Protein AF-0000000076746192 (afdb_homodimer)

Sequence (202 aa):
MSAYYSVLEVTPTVQDWIPDYIGPANKLVAQYGGKYLARTDSHERLEGDATDPALRIIIQWPSRQAALDFMNDPEYVPHLEARKAGSVSHHALIEAKDDLAMSAYYSVLEVTPTVQDWIPDYIGPANKLVAQYGGKYLARTDSHERLEGDATDPALRIIIQWPSRQAALDFMNDPEYVPHLEARKAGSVSHHALIEAKDDLA

Secondary structure (DSSP, 8-state):
---EEEEEEEEES-STTHHHHHHHHHHHHHHTT-EEEEEES-EEEEE--SPPPSEEEEEEES-HHHHHHHHH-TTTHHHHHHHHHTEEEEEEEEES-BTT-/---EEEEEEEEES-STTHHHHHHHHHHHHHHTT-EEEEEES-EEEEE--SPPPSEEEEEEES-HHHHHHHHH-TTTHHHHHHHHHTEEEEEEEEES-BTT-

Foldseek 3Di:
DFKKKKKKFKAFQDCVLPVVQPVLLVVLCVVLPKDKPAWDQPDDDDDDDDDHGSIITMIMGPDPVSVVCSCPPPSNVVSVVVRVVGIDMDMDMGTPDDPPD/DFKKKKKKFKAFQDCVLPVVQPVLLVVLCVVLPKDKPAWDQPDDDDDDDDDHGSIITMIMGPDPVSVVCSCPPPSNVVSVVVRVVGIDMDMDMGTPDDPPD

Organism: NCBI:txid190893

Solvent-accessible surface area (backbone atoms only — not comparable to full-atom values): 10565 Å² total; per-residue (Å²): 124,60,38,20,32,41,44,35,34,38,28,72,75,53,66,84,54,50,78,75,29,54,59,58,51,54,53,44,38,47,74,44,52,36,41,79,56,18,36,31,65,59,57,46,78,79,37,65,84,71,82,80,57,56,29,42,34,31,33,40,23,61,25,64,64,35,51,52,48,43,64,62,28,80,86,41,39,66,43,51,52,42,50,56,73,30,27,56,52,36,30,35,44,33,46,49,37,60,78,79,115,125,59,38,22,31,40,44,36,34,37,28,72,74,54,67,83,54,51,78,75,28,54,59,59,50,54,53,44,38,48,73,45,53,37,40,78,54,18,34,32,66,59,59,46,78,78,40,68,85,72,83,80,58,57,29,42,35,32,32,39,22,60,24,64,64,35,50,51,49,45,65,61,28,78,86,40,39,65,46,50,51,42,49,56,73,32,28,55,51,35,28,33,43,34,45,49,35,59,77,79,112

Nearest PDB structures (foldseek):
  2fiu-assembly1_B  TM=9.153E-01  e=1.367E-09  Agrobacterium fabrum str. C58
  3lo3-assembly2_C  TM=8.857E-01  e=1.368E-08  Colwellia psychrerythraea 34H
  3kng-assembly1_B  TM=6.706E-01  e=4.784E-06  Streptomyces nogalater
  2fb0-assembly1_A-2  TM=6.212E-01  e=2.324E-04  Bacteroides thetaiotaomicron VPI-5482
  3bde-assembly1_A  TM=5.904E-01  e=3.452E-03  Mesorhizobium japonicum MAFF 303099

pLDDT: mean 97.17, std 3.74, range [68.06, 98.94]

Radius of gyration: 17.1 Å; Cα contacts (8 Å, |Δi|>4): 417; chains: 2; bounding box: 31×48×37 Å

InterPro domains:
  IPR010753 Domain of unknown function DUF1330 [PF07045] (5-95)
  IPR011008 Dimeric alpha-beta barrel [SSF54909] (1-95)

Structure (mmCIF, N/CA/C/O backbone):
data_AF-0000000076746192-model_v1
#
loop_
_entity.id
_entity.type
_entity.pdbx_description
1 polymer 'DUF1330 domain-containing protein'
#
loop_
_atom_site.group_PDB
_atom_site.id
_atom_site.type_symbol
_atom_site.label_atom_id
_atom_site.label_alt_id
_atom_site.label_comp_id
_atom_site.label_asym_id
_atom_site.label_entity_id
_atom_site.label_seq_id
_atom_site.pdbx_PDB_ins_code
_atom_site.Cartn_x
_atom_site.Cartn_y
_atom_site.Cartn_z
_atom_site.occupancy
_atom_site.B_iso_or_equiv
_atom_site.auth_seq_id
_atom_site.auth_comp_id
_atom_site.auth_asym_id
_atom_site.auth_atom_id
_atom_site.pdbx_PDB_model_num
ATOM 1 N N . MET A 1 1 ? -16.719 0.061 -13.453 1 69.06 1 MET A N 1
ATOM 2 C CA . MET A 1 1 ? -16.359 -0.608 -12.203 1 69.06 1 MET A CA 1
ATOM 3 C C . MET A 1 1 ? -15.086 -0.023 -11.609 1 69.06 1 MET A C 1
ATOM 5 O O . MET A 1 1 ? -14.227 0.473 -12.336 1 69.06 1 MET A O 1
ATOM 9 N N . SER A 1 2 ? -14.977 0.144 -10.203 1 88.62 2 SER A N 1
ATOM 10 C CA . SER A 1 2 ? -13.852 0.843 -9.594 1 88.62 2 SER A CA 1
ATOM 11 C C . SER A 1 2 ? -12.586 -0.007 -9.633 1 88.62 2 SER A C 1
ATOM 13 O O . SER A 1 2 ? -12.656 -1.238 -9.617 1 88.62 2 SER A O 1
ATOM 15 N N . ALA A 1 3 ? -11.5 0.532 -9.836 1 97.62 3 ALA A N 1
ATOM 16 C CA . ALA A 1 3 ? -10.203 -0.122 -9.742 1 97.62 3 ALA A CA 1
ATOM 17 C C . ALA A 1 3 ? -9.906 -0.556 -8.305 1 97.62 3 ALA A C 1
ATOM 19 O O . ALA A 1 3 ? -10.578 -0.115 -7.371 1 97.62 3 ALA A O 1
ATOM 20 N N . TYR A 1 4 ? -9.023 -1.516 -8.195 1 98.88 4 TYR A N 1
ATOM 21 C CA . TYR A 1 4 ? -8.562 -1.996 -6.898 1 98.88 4 TYR A CA 1
ATOM 22 C C . TYR A 1 4 ? -7.043 -2.074 -6.855 1 98.88 4 TYR A C 1
ATOM 24 O O . TYR A 1 4 ? -6.387 -2.148 -7.898 1 98.88 4 TYR A O 1
ATOM 32 N N . TYR A 1 5 ? -6.52 -2.029 -5.672 1 98.94 5 TYR A N 1
ATOM 33 C CA . TYR A 1 5 ? -5.086 -2.174 -5.469 1 98.94 5 TYR A CA 1
ATOM 34 C C . TYR A 1 5 ? -4.781 -3.34 -4.535 1 98.94 5 TYR A C 1
ATOM 36 O O . TYR A 1 5 ? -5.395 -3.473 -3.477 1 98.94 5 TYR A O 1
ATOM 44 N N . SER A 1 6 ? -3.859 -4.16 -4.938 1 98.88 6 SER A N 1
ATOM 45 C CA . SER A 1 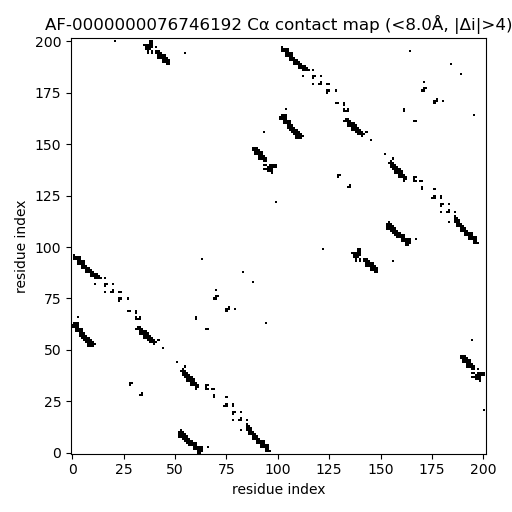6 ? -3.143 -5.016 -3.994 1 98.88 6 SER A CA 1
ATOM 46 C C . SER A 1 6 ? -1.924 -4.301 -3.418 1 98.88 6 SER A C 1
ATOM 48 O O . SER A 1 6 ? -1.129 -3.721 -4.16 1 98.88 6 SER A O 1
ATOM 50 N N . VAL A 1 7 ? -1.818 -4.332 -2.145 1 98.88 7 VAL A N 1
ATOM 51 C CA . VAL A 1 7 ? -0.607 -3.91 -1.449 1 98.88 7 VAL A CA 1
ATOM 52 C C . VAL A 1 7 ? -0.024 -5.086 -0.669 1 98.88 7 VAL A C 1
ATOM 54 O O . VAL A 1 7 ? -0.689 -5.652 0.202 1 98.88 7 VAL A O 1
ATOM 57 N N . LEU A 1 8 ? 1.245 -5.453 -1.034 1 98.62 8 LEU A N 1
ATOM 58 C CA . LEU A 1 8 ? 1.89 -6.617 -0.434 1 98.62 8 LEU A CA 1
ATOM 59 C C . LEU A 1 8 ? 3.211 -6.227 0.223 1 98.62 8 LEU A C 1
ATOM 61 O O . LEU A 1 8 ? 3.914 -5.34 -0.266 1 98.62 8 LEU A O 1
ATOM 65 N N . GLU A 1 9 ? 3.506 -6.805 1.281 1 98.44 9 GLU A N 1
ATOM 66 C CA . GLU A 1 9 ? 4.82 -6.918 1.909 1 98.44 9 GLU A CA 1
ATOM 67 C C . GLU A 1 9 ? 5.293 -8.367 1.938 1 98.44 9 GLU A C 1
ATOM 69 O O . GLU A 1 9 ? 4.602 -9.242 2.469 1 98.44 9 GLU A O 1
ATOM 74 N N . VAL A 1 10 ? 6.438 -8.664 1.359 1 98.44 10 VAL A N 1
ATOM 75 C CA . VAL A 1 10 ? 6.883 -10.047 1.23 1 98.44 10 VAL A CA 1
ATOM 76 C C . VAL A 1 10 ? 8.336 -10.164 1.679 1 98.44 10 VAL A C 1
ATOM 78 O O . VAL A 1 10 ? 9.195 -9.383 1.25 1 98.44 10 VAL A O 1
ATOM 81 N N . THR A 1 11 ? 8.617 -11.094 2.518 1 98.56 11 THR A N 1
ATOM 82 C CA . THR A 1 11 ? 9.969 -11.492 2.895 1 98.56 11 THR A CA 1
ATOM 83 C C . THR A 1 11 ? 10.172 -12.992 2.689 1 98.56 11 THR A C 1
ATOM 85 O O . THR A 1 11 ? 9.695 -13.797 3.486 1 98.56 11 THR A O 1
ATOM 88 N N . PRO A 1 12 ? 10.859 -13.328 1.636 1 98.38 12 PRO A N 1
ATOM 89 C CA . PRO A 1 12 ? 11.172 -14.75 1.453 1 98.38 12 PRO A CA 1
ATOM 90 C C . PRO A 1 12 ? 11.984 -15.328 2.607 1 98.38 12 PRO A C 1
ATOM 92 O O . PRO A 1 12 ? 12.922 -14.695 3.086 1 98.38 12 PRO A O 1
ATOM 95 N N . THR A 1 13 ? 11.578 -16.5 3.029 1 98.38 13 THR A N 1
ATOM 96 C CA . THR A 1 13 ? 12.32 -17.188 4.074 1 98.38 13 THR A CA 1
ATOM 97 C C . THR A 1 13 ? 13.164 -18.312 3.479 1 98.38 13 THR A C 1
ATOM 99 O O . THR A 1 13 ? 14.102 -18.797 4.121 1 98.38 13 THR A O 1
ATOM 102 N N . VAL A 1 14 ? 12.805 -18.812 2.379 1 98.12 14 VAL A N 1
ATOM 103 C CA . VAL A 1 14 ? 13.578 -19.719 1.528 1 98.12 14 VAL A CA 1
ATOM 104 C C . VAL A 1 14 ? 13.492 -19.25 0.075 1 98.12 14 VAL A C 1
ATOM 106 O O . VAL A 1 14 ? 12.648 -18.422 -0.27 1 98.12 14 VAL A O 1
ATOM 109 N N . GLN A 1 15 ? 14.32 -19.859 -0.773 1 97.31 15 GLN A N 1
ATOM 110 C CA . GLN A 1 15 ? 14.414 -19.266 -2.107 1 97.31 15 GLN A CA 1
ATOM 111 C C . GLN A 1 15 ? 13.984 -20.266 -3.176 1 97.31 15 GLN A C 1
ATOM 113 O O . GLN A 1 15 ? 13.82 -19.906 -4.344 1 97.31 15 GLN A O 1
ATOM 118 N N . ASP A 1 16 ? 13.688 -21.453 -2.873 1 97.06 16 ASP A N 1
ATOM 119 C CA . ASP A 1 16 ? 13.547 -22.531 -3.842 1 97.06 16 ASP A CA 1
ATOM 120 C C . ASP A 1 16 ? 12.305 -22.344 -4.711 1 97.06 16 ASP A C 1
ATOM 122 O O . ASP A 1 16 ? 12.266 -22.797 -5.859 1 97.06 16 ASP A O 1
ATOM 126 N N . TRP A 1 17 ? 11.352 -21.688 -4.078 1 97.25 17 TRP A N 1
ATOM 127 C CA . TRP A 1 17 ? 10.078 -21.547 -4.773 1 97.25 17 TRP A CA 1
ATOM 128 C C . TRP A 1 17 ? 10.141 -20.406 -5.789 1 97.25 17 TRP A C 1
ATOM 130 O O . TRP A 1 17 ? 9.32 -20.344 -6.711 1 97.25 17 TRP A O 1
ATOM 140 N N . ILE A 1 18 ? 11.031 -19.484 -5.828 1 97.44 18 ILE A N 1
ATOM 141 C CA . ILE A 1 18 ? 11.016 -18.188 -6.477 1 97.44 18 ILE A CA 1
ATOM 142 C C . ILE A 1 18 ? 11.141 -18.359 -7.988 1 97.44 18 ILE A C 1
ATOM 144 O O . ILE A 1 18 ? 10.367 -17.766 -8.75 1 97.44 18 ILE A O 1
ATOM 148 N N . PRO A 1 19 ? 12.07 -19.234 -8.477 1 96.5 19 PRO A N 1
ATOM 149 C CA . PRO A 1 19 ? 12.211 -19.344 -9.938 1 96.5 19 PRO A CA 1
ATOM 150 C C . PRO A 1 19 ? 10.93 -19.844 -10.609 1 96.5 19 PRO A C 1
ATOM 152 O O . PRO A 1 19 ? 10.609 -19.406 -11.719 1 96.5 19 PRO A O 1
ATOM 155 N N . ASP A 1 20 ? 10.234 -20.703 -9.984 1 96.5 20 ASP A N 1
ATOM 156 C CA . ASP A 1 20 ? 9.039 -21.297 -10.57 1 96.5 20 ASP A CA 1
ATOM 157 C C . ASP A 1 20 ? 7.832 -20.375 -10.391 1 96.5 20 ASP A C 1
ATOM 159 O O . ASP A 1 20 ? 6.785 -20.578 -11.008 1 96.5 20 ASP A O 1
ATOM 163 N N . TYR A 1 21 ? 7.969 -19.375 -9.57 1 98.06 21 TYR A N 1
ATOM 164 C CA . TYR A 1 21 ? 6.863 -18.516 -9.172 1 98.06 21 TYR A CA 1
ATOM 165 C C . TYR A 1 21 ? 6.77 -17.297 -10.078 1 98.06 21 TYR A C 1
ATOM 167 O O . TYR A 1 21 ? 5.68 -16.906 -10.5 1 98.06 21 TYR A O 1
ATOM 175 N N . ILE A 1 22 ? 7.863 -16.656 -10.43 1 97.06 22 ILE A N 1
ATOM 176 C CA . ILE A 1 22 ? 7.914 -15.336 -11.047 1 97.06 22 ILE A CA 1
ATOM 177 C C . ILE A 1 22 ? 7.219 -15.375 -12.406 1 97.06 22 ILE A C 1
ATOM 179 O O . ILE A 1 22 ? 6.344 -14.555 -12.688 1 97.06 22 ILE A O 1
ATOM 183 N N . GLY A 1 23 ? 7.566 -16.328 -13.234 1 96.56 23 GLY A N 1
ATOM 184 C CA . GLY A 1 23 ? 6.996 -16.453 -14.562 1 96.56 23 GLY A CA 1
ATOM 185 C C . GLY A 1 23 ? 5.484 -16.547 -14.555 1 96.56 23 GLY A C 1
ATOM 186 O O . GLY A 1 23 ? 4.793 -15.688 -15.109 1 96.56 23 GLY A O 1
ATOM 187 N N . PRO A 1 24 ? 4.945 -17.578 -13.938 1 96.81 24 PRO A N 1
ATOM 188 C CA . PRO A 1 24 ? 3.492 -17.75 -13.875 1 96.81 24 PRO A CA 1
ATOM 189 C C . PRO A 1 24 ? 2.789 -16.547 -13.234 1 96.81 24 PRO A C 1
ATOM 191 O O . PRO A 1 24 ? 1.735 -16.125 -13.711 1 96.81 24 PRO A O 1
ATOM 194 N N . ALA A 1 25 ? 3.324 -15.977 -12.141 1 97.44 25 ALA A N 1
ATOM 195 C CA . ALA A 1 25 ? 2.732 -14.805 -11.492 1 97.44 25 ALA A CA 1
ATOM 196 C C . ALA A 1 25 ? 2.617 -13.641 -12.461 1 97.44 25 ALA A C 1
ATOM 198 O O . ALA A 1 25 ? 1.547 -13.039 -12.602 1 97.44 25 ALA A O 1
ATOM 199 N N . ASN A 1 26 ? 3.705 -13.32 -13.188 1 97.81 26 ASN A N 1
ATOM 200 C CA . ASN A 1 26 ? 3.705 -12.219 -14.141 1 97.81 26 ASN A CA 1
ATOM 201 C C . ASN A 1 26 ? 2.672 -12.438 -15.242 1 97.81 26 ASN A C 1
ATOM 203 O O . ASN A 1 26 ? 1.917 -11.523 -15.578 1 97.81 26 ASN A O 1
ATOM 207 N N . LYS A 1 27 ? 2.699 -13.625 -15.758 1 98.06 27 LYS A N 1
ATOM 208 C CA . LYS A 1 27 ? 1.786 -13.969 -16.844 1 98.06 27 LYS A CA 1
ATOM 209 C C . LYS A 1 27 ? 0.332 -13.805 -16.406 1 98.06 27 LYS A C 1
ATOM 211 O O . LYS A 1 27 ? -0.464 -13.18 -17.109 1 98.06 27 LYS A O 1
ATOM 216 N N . LEU A 1 28 ? -0.015 -14.312 -15.297 1 98.56 28 LEU A N 1
ATOM 217 C CA . LEU A 1 28 ? -1.409 -14.344 -14.867 1 98.56 28 LEU A CA 1
ATOM 218 C C . LEU A 1 28 ? -1.855 -12.977 -14.375 1 98.56 28 LEU A C 1
ATOM 220 O O . LEU A 1 28 ? -3.018 -12.594 -14.539 1 98.56 28 LEU A O 1
ATOM 224 N N . VAL A 1 29 ? -0.939 -12.203 -13.688 1 98.69 29 VAL A N 1
ATOM 225 C CA . VAL A 1 29 ? -1.271 -10.828 -13.336 1 98.69 29 VAL A CA 1
ATOM 226 C C . VAL A 1 29 ? -1.688 -10.062 -14.586 1 98.69 29 VAL A C 1
ATOM 228 O O . VAL A 1 29 ? -2.746 -9.422 -14.609 1 98.69 29 VAL A O 1
ATOM 231 N N . ALA A 1 30 ? -0.922 -10.195 -15.625 1 98.44 30 ALA A N 1
ATOM 232 C CA . ALA A 1 30 ? -1.218 -9.5 -16.875 1 98.44 30 ALA A CA 1
ATOM 233 C C . ALA A 1 30 ? -2.51 -10.016 -17.5 1 98.44 30 ALA A C 1
ATOM 235 O O . ALA A 1 30 ? -3.32 -9.242 -18 1 98.44 30 ALA A O 1
ATOM 236 N N . GLN A 1 31 ? -2.703 -11.289 -17.469 1 98.5 31 GLN A N 1
ATOM 237 C CA . GLN A 1 31 ? -3.869 -11.93 -18.062 1 98.5 31 GLN A CA 1
ATOM 238 C C . GLN A 1 31 ? -5.164 -11.391 -17.469 1 98.5 31 GLN A C 1
ATOM 240 O O . GLN A 1 31 ? -6.168 -11.25 -18.172 1 98.5 31 GLN A O 1
ATOM 245 N N . TYR A 1 32 ? -5.117 -11.078 -16.219 1 98.62 32 TYR A N 1
ATOM 246 C CA . TYR A 1 32 ? -6.324 -10.617 -15.547 1 98.62 32 TYR A CA 1
ATOM 247 C C . TYR A 1 32 ? -6.355 -9.094 -15.469 1 98.62 32 TYR A C 1
ATOM 249 O O . TYR A 1 32 ? -7.16 -8.516 -14.734 1 98.62 32 TYR A O 1
ATOM 257 N N . GLY A 1 33 ? -5.426 -8.5 -16.156 1 98.62 33 GLY A N 1
ATOM 258 C CA . GLY A 1 33 ? -5.453 -7.047 -16.281 1 98.62 33 GLY A CA 1
ATOM 259 C C . GLY A 1 33 ? -4.703 -6.332 -15.172 1 98.62 33 GLY A C 1
ATOM 260 O O . GLY A 1 33 ? -4.824 -5.113 -15.023 1 98.62 33 GLY A O 1
ATOM 261 N N . GLY A 1 34 ? -3.93 -7.051 -14.398 1 98.69 34 GLY A N 1
ATOM 262 C CA . GLY A 1 34 ? -3.129 -6.43 -13.352 1 98.69 34 GLY A CA 1
ATOM 263 C C . GLY A 1 34 ? -1.934 -5.668 -13.891 1 98.69 34 GLY A C 1
ATOM 264 O O . GLY A 1 34 ? -1.376 -6.031 -14.93 1 98.69 34 GLY A O 1
ATOM 265 N N . LYS A 1 35 ? -1.633 -4.602 -13.172 1 98.44 35 LYS A N 1
ATOM 266 C CA . LYS A 1 35 ? -0.456 -3.793 -13.477 1 98.44 35 LYS A CA 1
ATOM 267 C C . LYS A 1 35 ? 0.385 -3.553 -12.227 1 98.44 35 LYS A C 1
ATOM 269 O O . LYS A 1 35 ? -0.115 -3.031 -11.227 1 98.44 35 LYS A O 1
ATOM 274 N N . TYR A 1 36 ? 1.625 -3.92 -12.32 1 98.69 36 TYR A N 1
ATOM 275 C CA . TYR A 1 36 ? 2.535 -3.586 -11.234 1 98.69 36 TYR A CA 1
ATOM 276 C C . TYR A 1 36 ? 2.857 -2.098 -11.227 1 98.69 36 TYR A C 1
ATOM 278 O O . TYR A 1 36 ? 3.477 -1.587 -12.164 1 98.69 36 TYR A O 1
ATOM 286 N N . LEU A 1 37 ? 2.504 -1.489 -10.18 1 98.62 37 LEU A N 1
ATOM 287 C CA . LEU A 1 37 ? 2.893 -0.096 -9.992 1 98.62 37 LEU A CA 1
ATOM 288 C C . LEU A 1 37 ? 4.238 0.003 -9.281 1 98.62 37 LEU A C 1
ATOM 290 O O . LEU A 1 37 ? 5.027 0.91 -9.555 1 98.62 37 LEU A O 1
ATOM 294 N N . ALA A 1 38 ? 4.445 -0.922 -8.391 1 98.81 38 ALA A N 1
ATOM 295 C CA . ALA A 1 38 ? 5.703 -1.076 -7.664 1 98.81 38 ALA A CA 1
ATOM 296 C C . ALA A 1 38 ? 5.938 -2.533 -7.273 1 98.81 38 ALA A C 1
ATOM 298 O O . ALA A 1 38 ? 5.008 -3.227 -6.859 1 98.81 38 ALA A O 1
ATOM 299 N N . ARG A 1 39 ? 7.098 -3.033 -7.375 1 98.81 39 ARG A N 1
ATOM 300 C CA . ARG A 1 39 ? 7.633 -4.324 -6.961 1 98.81 39 ARG A CA 1
ATOM 301 C C . ARG A 1 39 ? 9.141 -4.246 -6.727 1 98.81 39 ARG A C 1
ATOM 303 O O . ARG A 1 39 ? 9.93 -4.43 -7.656 1 98.81 39 ARG A O 1
ATOM 310 N N . THR A 1 40 ? 9.453 -3.898 -5.391 1 98.62 40 THR A N 1
ATOM 311 C CA . THR A 1 40 ? 10.812 -3.393 -5.227 1 98.62 40 THR A CA 1
ATOM 312 C C . THR A 1 40 ? 11.258 -3.5 -3.773 1 98.62 40 THR A C 1
ATOM 314 O O . THR A 1 40 ? 10.422 -3.539 -2.863 1 98.62 40 THR A O 1
ATOM 317 N N . ASP A 1 41 ? 12.547 -3.557 -3.66 1 98.31 41 ASP A N 1
ATOM 318 C CA . ASP A 1 41 ? 13.133 -3.412 -2.334 1 98.31 41 ASP A CA 1
ATOM 319 C C . ASP A 1 41 ? 13.508 -1.959 -2.053 1 98.31 41 ASP A C 1
ATOM 321 O O . ASP A 1 41 ? 14.016 -1.639 -0.977 1 98.31 41 ASP A O 1
ATOM 325 N N . SER A 1 42 ? 13.289 -1.045 -2.959 1 98.19 42 SER A N 1
ATOM 326 C CA . SER A 1 42 ? 13.523 0.385 -2.775 1 98.19 42 SER A CA 1
ATOM 327 C C . SER A 1 42 ? 12.352 1.046 -2.053 1 98.19 42 SER A C 1
ATOM 329 O O . SER A 1 42 ? 11.469 1.615 -2.688 1 98.19 42 SER A O 1
ATOM 331 N N . HIS A 1 43 ? 12.375 0.954 -0.775 1 98.25 43 HIS A N 1
ATOM 332 C CA . HIS A 1 43 ? 11.328 1.516 0.07 1 98.25 43 HIS A CA 1
ATOM 333 C C . HIS A 1 43 ? 11.875 1.916 1.436 1 98.25 43 HIS A C 1
ATOM 335 O O . HIS A 1 43 ? 12.977 1.512 1.808 1 98.25 43 HIS A O 1
ATOM 341 N N . GLU A 1 44 ? 11.148 2.736 2.084 1 97.31 44 GLU A N 1
ATOM 342 C CA . GLU A 1 44 ? 11.508 3.133 3.443 1 97.31 44 GLU A CA 1
ATOM 343 C C . GLU A 1 44 ? 10.273 3.244 4.332 1 97.31 44 GLU A C 1
ATOM 345 O O . GLU A 1 44 ? 9.227 3.713 3.887 1 97.31 44 GLU A O 1
ATOM 350 N N . ARG A 1 45 ? 10.383 2.781 5.551 1 97.81 45 ARG A N 1
ATOM 351 C CA . ARG A 1 45 ? 9.344 2.961 6.551 1 97.81 45 ARG A CA 1
ATOM 352 C C . ARG A 1 45 ? 9.438 4.336 7.207 1 97.81 45 ARG A C 1
ATOM 354 O O . ARG A 1 45 ? 10.484 4.699 7.742 1 97.81 45 ARG A O 1
ATOM 361 N N . LEU A 1 46 ? 8.383 5.059 7.195 1 96.5 46 LEU A N 1
ATOM 362 C CA . LEU A 1 46 ? 8.359 6.387 7.801 1 96.5 46 LEU A CA 1
ATOM 363 C C . LEU A 1 46 ? 7.676 6.344 9.164 1 96.5 46 LEU A C 1
ATOM 365 O O . LEU A 1 46 ? 7.996 7.148 10.047 1 96.5 46 LEU A O 1
ATOM 369 N N . GLU A 1 47 ? 6.699 5.523 9.297 1 96.81 47 GLU A N 1
ATOM 370 C CA . GLU A 1 47 ? 6.008 5.328 10.57 1 96.81 47 GLU A CA 1
ATOM 371 C C . GLU A 1 47 ? 5.793 3.844 10.859 1 96.81 47 GLU A C 1
ATOM 373 O O . GLU A 1 47 ? 5.57 3.055 9.938 1 96.81 47 GLU A O 1
ATOM 378 N N . GLY A 1 48 ? 5.754 3.469 12.172 1 94.69 48 GLY A N 1
ATOM 379 C CA . GLY A 1 48 ? 5.559 2.096 12.602 1 94.69 48 GLY A CA 1
ATOM 380 C C . GLY A 1 48 ? 6.848 1.405 13.008 1 94.69 48 GLY A C 1
ATOM 381 O O . GLY A 1 48 ? 7.938 1.882 12.688 1 94.69 48 GLY A O 1
ATOM 382 N N . ASP A 1 49 ? 6.746 0.268 13.711 1 90.31 49 ASP A N 1
ATOM 383 C CA . ASP A 1 49 ? 7.934 -0.338 14.305 1 90.31 49 ASP A CA 1
ATOM 384 C C . ASP A 1 49 ? 8.109 -1.78 13.836 1 90.31 49 ASP A C 1
ATOM 386 O O . ASP A 1 49 ? 9.031 -2.475 14.281 1 90.31 49 ASP A O 1
ATOM 390 N N . ALA A 1 50 ? 7.379 -2.176 12.836 1 88.25 50 ALA A N 1
ATOM 391 C CA . ALA A 1 50 ? 7.496 -3.547 12.344 1 88.25 50 ALA A CA 1
ATOM 392 C C . ALA A 1 50 ? 8.805 -3.742 11.57 1 88.25 50 ALA A C 1
ATOM 394 O O . ALA A 1 50 ? 9.438 -2.77 11.164 1 88.25 50 ALA A O 1
ATOM 395 N N . THR A 1 51 ? 9.234 -4.996 11.539 1 91.25 51 THR A N 1
ATOM 396 C CA . THR A 1 51 ? 10.383 -5.316 10.688 1 91.25 51 THR A CA 1
ATOM 397 C C . THR A 1 51 ? 10.086 -4.988 9.227 1 91.25 51 THR A C 1
ATOM 399 O O . THR A 1 51 ? 8.992 -5.27 8.734 1 91.25 51 THR A O 1
ATOM 402 N N . ASP A 1 52 ? 11.125 -4.461 8.609 1 96.69 52 ASP A N 1
ATOM 403 C CA . ASP A 1 52 ? 10.938 -4.117 7.199 1 96.69 52 ASP A CA 1
ATOM 404 C C . ASP A 1 52 ? 10.867 -5.375 6.336 1 96.69 52 ASP A C 1
ATOM 406 O O . ASP A 1 52 ? 11.711 -6.27 6.457 1 96.69 52 ASP A O 1
ATOM 410 N N . PRO A 1 53 ? 9.875 -5.402 5.492 1 98.12 53 PRO A N 1
ATOM 411 C CA . PRO A 1 53 ? 9.859 -6.504 4.523 1 98.12 53 PRO A CA 1
ATOM 412 C C . PRO A 1 53 ? 10.961 -6.383 3.479 1 98.12 53 PRO A C 1
ATOM 414 O O . PRO A 1 53 ? 11.531 -5.305 3.299 1 98.12 53 PRO A O 1
ATOM 417 N N . ALA A 1 54 ? 11.25 -7.488 2.82 1 98.19 54 ALA A N 1
ATOM 418 C CA . ALA A 1 54 ? 12.234 -7.469 1.74 1 98.19 54 ALA A CA 1
ATOM 419 C C . ALA A 1 54 ? 11.703 -6.711 0.526 1 98.19 54 ALA A C 1
ATOM 421 O O . ALA A 1 54 ? 12.422 -5.926 -0.09 1 98.19 54 ALA A O 1
ATOM 422 N N . LEU A 1 55 ? 10.406 -6.98 0.2 1 98.38 55 LEU A N 1
ATOM 423 C CA . LEU A 1 55 ? 9.781 -6.355 -0.96 1 98.38 55 LEU A CA 1
ATOM 424 C C . LEU A 1 55 ? 8.445 -5.719 -0.582 1 98.38 55 LEU A C 1
ATOM 426 O O . LEU A 1 55 ? 7.695 -6.273 0.226 1 98.38 55 LEU A O 1
ATOM 430 N N . ARG A 1 56 ? 8.188 -4.609 -1.173 1 98.81 56 ARG A N 1
ATOM 431 C CA . ARG A 1 56 ? 6.844 -4.039 -1.222 1 98.81 56 ARG A CA 1
ATOM 432 C C . ARG A 1 56 ? 6.309 -4.012 -2.65 1 98.81 56 ARG A C 1
ATOM 434 O O . ARG A 1 56 ? 7.047 -3.699 -3.588 1 98.81 56 ARG A O 1
ATOM 441 N N . ILE A 1 57 ? 5.086 -4.367 -2.787 1 98.94 57 ILE A N 1
ATOM 442 C CA . ILE A 1 57 ? 4.477 -4.547 -4.098 1 98.94 57 ILE A CA 1
ATOM 443 C C . ILE A 1 57 ? 3.113 -3.857 -4.129 1 98.94 57 ILE A C 1
ATOM 445 O O . ILE A 1 57 ? 2.34 -3.953 -3.174 1 98.94 57 ILE A O 1
ATOM 449 N N . ILE A 1 58 ? 2.875 -3.137 -5.16 1 98.94 58 ILE A N 1
ATOM 450 C CA . ILE A 1 58 ? 1.562 -2.568 -5.449 1 98.94 58 ILE A CA 1
ATOM 451 C C . ILE A 1 58 ? 1.1 -3.018 -6.832 1 98.94 58 ILE A C 1
ATOM 453 O O . ILE A 1 58 ? 1.798 -2.805 -7.828 1 98.94 58 ILE A O 1
ATOM 457 N N . ILE A 1 59 ? -0.056 -3.613 -6.934 1 98.94 59 ILE A N 1
ATOM 458 C CA . ILE A 1 59 ? -0.668 -4.012 -8.195 1 98.94 59 ILE A CA 1
ATOM 459 C C . ILE A 1 59 ? -2.012 -3.307 -8.359 1 98.94 59 ILE A C 1
ATOM 461 O O . ILE A 1 59 ? -2.824 -3.277 -7.434 1 98.94 59 ILE A O 1
ATOM 465 N N . GLN A 1 60 ? -2.258 -2.758 -9.461 1 98.88 60 GLN A N 1
ATOM 466 C CA . GLN A 1 60 ? -3.566 -2.211 -9.805 1 98.88 60 GLN A CA 1
ATOM 467 C C . GLN A 1 60 ? -4.379 -3.209 -10.617 1 98.88 60 GLN A C 1
ATOM 469 O O . GLN A 1 60 ? -3.855 -3.848 -11.531 1 98.88 60 GLN A O 1
ATOM 474 N N . TRP A 1 61 ? -5.59 -3.344 -10.25 1 98.88 61 TRP A N 1
ATOM 475 C CA . TRP A 1 61 ? -6.531 -4.23 -10.922 1 98.88 61 TRP A CA 1
ATOM 476 C C . TRP A 1 61 ? -7.691 -3.443 -11.523 1 98.88 61 TRP A C 1
ATOM 478 O O . TRP A 1 61 ? -8.133 -2.447 -10.945 1 98.88 61 TRP A O 1
ATOM 488 N N . PRO A 1 62 ? -8.227 -3.965 -12.594 1 98.62 62 PRO A N 1
ATOM 489 C CA . PRO A 1 62 ? -9.367 -3.256 -13.18 1 98.62 62 PRO A CA 1
ATOM 490 C C . PRO A 1 62 ? -10.648 -3.416 -12.352 1 98.62 62 PRO A C 1
ATOM 492 O O . PRO A 1 62 ? -11.609 -2.666 -12.547 1 98.62 62 PRO A O 1
ATOM 495 N N . SER A 1 63 ? -10.695 -4.453 -11.539 1 98.19 63 SER A N 1
ATOM 496 C CA . SER A 1 63 ? -11.828 -4.703 -10.656 1 98.19 63 SER A CA 1
ATOM 497 C C . SER A 1 63 ? -11.445 -5.629 -9.508 1 98.19 63 SER A C 1
ATOM 499 O O . SER A 1 63 ? -10.391 -6.266 -9.539 1 98.19 63 SER A O 1
ATOM 501 N N . ARG A 1 64 ? -12.32 -5.605 -8.531 1 97.94 64 ARG A N 1
ATOM 502 C CA . ARG A 1 64 ? -12.156 -6.559 -7.438 1 97.94 64 ARG A CA 1
ATOM 503 C C . ARG A 1 64 ? -12.156 -7.992 -7.961 1 97.94 64 ARG A C 1
ATOM 505 O O . ARG A 1 64 ? -11.328 -8.805 -7.551 1 97.94 64 ARG A O 1
ATOM 512 N N . GLN A 1 65 ? -13.102 -8.273 -8.797 1 97.88 65 GLN A N 1
ATOM 513 C CA . GLN A 1 65 ? -13.258 -9.625 -9.32 1 97.88 65 GLN A CA 1
ATOM 514 C C . GLN A 1 65 ? -12.008 -10.078 -10.07 1 97.88 65 GLN A C 1
ATOM 516 O O . GLN A 1 65 ? -11.609 -11.242 -9.984 1 97.88 65 GLN A O 1
ATOM 521 N N . ALA A 1 66 ? -11.398 -9.219 -10.781 1 98.56 66 ALA A N 1
ATOM 522 C CA . ALA A 1 66 ? -10.18 -9.555 -11.508 1 98.56 66 ALA A CA 1
ATOM 523 C C . ALA A 1 66 ? -9.086 -10.016 -10.555 1 98.56 66 ALA A C 1
ATOM 525 O O . ALA A 1 66 ? -8.391 -11 -10.82 1 98.56 66 ALA A O 1
ATOM 526 N N . ALA A 1 67 ? -8.898 -9.305 -9.453 1 98.31 67 ALA A N 1
ATOM 527 C CA . ALA A 1 67 ? -7.91 -9.68 -8.445 1 98.31 67 ALA A CA 1
ATOM 528 C C . ALA A 1 67 ? -8.203 -11.07 -7.879 1 98.31 67 ALA A C 1
ATOM 530 O O . ALA A 1 67 ? -7.305 -11.906 -7.758 1 98.31 67 ALA A O 1
ATOM 531 N N . LEU A 1 68 ? -9.461 -11.266 -7.605 1 97.62 68 LEU A N 1
ATOM 532 C CA . LEU A 1 68 ? -9.867 -12.531 -7 1 97.62 68 LEU A CA 1
ATOM 533 C C . LEU A 1 68 ? -9.727 -13.68 -7.996 1 97.62 68 LEU A C 1
ATOM 535 O O . LEU A 1 68 ? -9.328 -14.781 -7.621 1 97.62 68 LEU A O 1
ATOM 539 N N . ASP A 1 69 ? -10.078 -13.406 -9.234 1 98.06 69 ASP A N 1
ATOM 540 C CA . ASP A 1 69 ? -9.914 -14.422 -10.273 1 98.06 69 ASP A CA 1
ATOM 541 C C . ASP A 1 69 ? -8.445 -14.812 -10.43 1 98.06 69 ASP A C 1
ATOM 543 O O . ASP A 1 69 ? -8.125 -16 -10.57 1 98.06 69 ASP A O 1
ATOM 547 N N . PHE A 1 70 ? -7.609 -13.891 -10.414 1 98.56 70 PHE A N 1
ATOM 548 C CA . PHE A 1 70 ? -6.176 -14.156 -10.445 1 98.56 70 PHE A CA 1
ATOM 549 C C . PHE A 1 70 ? -5.77 -15.07 -9.297 1 98.56 70 PHE A C 1
ATOM 551 O O . PHE A 1 70 ? -5.148 -16.109 -9.516 1 98.56 70 PHE A O 1
ATOM 558 N N . MET A 1 71 ? -6.152 -14.711 -8.156 1 97.12 71 MET A N 1
ATOM 559 C CA . MET A 1 71 ? -5.707 -15.422 -6.957 1 97.12 71 MET A CA 1
ATOM 560 C C . MET A 1 71 ? -6.266 -16.844 -6.926 1 97.12 71 MET A C 1
ATOM 562 O O . MET A 1 71 ? -5.656 -17.734 -6.344 1 97.12 71 MET A O 1
ATOM 566 N N . ASN A 1 72 ? -7.406 -17.016 -7.652 1 97.5 72 ASN A N 1
ATOM 567 C CA . ASN A 1 72 ? -8.078 -18.312 -7.617 1 97.5 72 ASN A CA 1
ATOM 568 C C . ASN A 1 72 ? -7.812 -19.109 -8.883 1 97.5 72 ASN A C 1
ATOM 570 O O . ASN A 1 72 ? -8.352 -20.203 -9.055 1 97.5 72 ASN A O 1
ATOM 574 N N . ASP A 1 73 ? -7.062 -18.562 -9.711 1 98.12 73 ASP A N 1
ATOM 575 C CA . ASP A 1 73 ? -6.73 -19.281 -10.938 1 98.12 73 ASP A CA 1
ATOM 576 C C . ASP A 1 73 ? -6.02 -20.594 -10.625 1 98.12 73 ASP A C 1
ATOM 578 O O . ASP A 1 73 ? -5.023 -20.609 -9.898 1 98.12 73 ASP A O 1
ATOM 582 N N . PRO A 1 74 ? -6.543 -21.734 -11.227 1 98.06 74 PRO A N 1
ATOM 583 C CA . PRO A 1 74 ? -5.953 -23.031 -10.906 1 98.06 74 PRO A CA 1
ATOM 584 C C . PRO A 1 74 ? -4.477 -23.109 -11.281 1 98.06 74 PRO A C 1
ATOM 586 O O . PRO A 1 74 ? -3.721 -23.859 -10.656 1 98.06 74 PRO A O 1
ATOM 589 N N . GLU A 1 75 ? -4.047 -22.391 -12.281 1 97.56 75 GLU A N 1
ATOM 590 C CA . GLU A 1 75 ? -2.641 -22.391 -12.672 1 97.56 75 GLU A CA 1
ATOM 591 C C . GLU A 1 75 ? -1.794 -21.609 -11.672 1 97.56 75 GLU A C 1
ATOM 593 O O . GLU A 1 75 ? -0.588 -21.844 -11.555 1 97.56 75 GLU A O 1
ATOM 598 N N . TYR A 1 76 ? -2.377 -20.703 -10.891 1 97.94 76 TYR A N 1
ATOM 599 C CA . TYR A 1 76 ? -1.636 -19.844 -9.984 1 97.94 76 TYR A CA 1
ATOM 600 C C . TYR A 1 76 ? -1.62 -20.406 -8.57 1 97.94 76 TYR A C 1
ATOM 602 O O . TYR A 1 76 ? -0.649 -20.234 -7.832 1 97.94 76 TYR A O 1
ATOM 610 N N . VAL A 1 77 ? -2.648 -21.141 -8.18 1 97.62 77 VAL A N 1
ATOM 611 C CA . VAL A 1 77 ? -2.9 -21.547 -6.801 1 97.62 77 VAL A CA 1
ATOM 612 C C . VAL A 1 77 ? -1.71 -22.344 -6.266 1 97.62 77 VAL A C 1
ATOM 614 O O . VAL A 1 77 ? -1.232 -22.094 -5.16 1 97.62 77 VAL A O 1
ATOM 617 N N . PRO A 1 78 ? -1.097 -23.281 -7.043 1 97.75 78 PRO A N 1
ATOM 618 C CA . PRO A 1 78 ? 0.069 -24 -6.516 1 97.75 78 PRO A CA 1
ATOM 619 C C . PRO A 1 78 ? 1.257 -23.078 -6.258 1 97.75 78 PRO A C 1
ATOM 621 O O . PRO A 1 78 ? 2.008 -23.281 -5.301 1 97.75 78 PRO A O 1
ATOM 624 N N . HIS A 1 79 ? 1.444 -22.047 -7.066 1 97.75 79 HIS A N 1
ATOM 625 C CA . HIS A 1 79 ? 2.525 -21.094 -6.887 1 97.75 79 HIS A CA 1
ATOM 626 C C . HIS A 1 79 ? 2.262 -20.188 -5.688 1 97.75 79 HIS A C 1
ATOM 628 O O . HIS A 1 79 ? 3.188 -19.828 -4.953 1 97.75 79 HIS A O 1
ATOM 634 N N . LEU A 1 80 ? 1.008 -19.797 -5.508 1 97.69 80 LEU A N 1
ATOM 635 C CA . LEU A 1 80 ? 0.609 -19 -4.352 1 97.69 80 LEU A CA 1
ATOM 636 C C . LEU A 1 80 ? 0.906 -19.75 -3.053 1 97.69 80 LEU A C 1
ATOM 638 O O . LEU A 1 80 ? 1.44 -19.172 -2.107 1 97.69 80 LEU A O 1
ATOM 642 N N . GLU A 1 81 ? 0.573 -21.031 -3.049 1 97.75 81 GLU A N 1
ATOM 643 C CA . GLU A 1 81 ? 0.815 -21.844 -1.864 1 97.75 81 GLU A CA 1
ATOM 644 C C . GLU A 1 81 ? 2.307 -21.953 -1.562 1 97.75 81 GLU A C 1
ATOM 646 O O . GLU A 1 81 ? 2.717 -21.906 -0.401 1 97.75 81 GLU A O 1
ATOM 651 N N . ALA A 1 82 ? 3.082 -22.156 -2.58 1 97.94 82 ALA A N 1
ATOM 652 C CA . ALA A 1 82 ? 4.531 -22.219 -2.408 1 97.94 82 ALA A CA 1
ATOM 653 C C . ALA A 1 82 ? 5.074 -20.891 -1.882 1 97.94 82 ALA A C 1
ATOM 655 O O . ALA A 1 82 ? 5.926 -20.859 -0.993 1 97.94 82 ALA A O 1
ATOM 656 N N . ARG A 1 83 ? 4.613 -19.734 -2.463 1 97.94 83 ARG A N 1
ATOM 657 C CA . ARG A 1 83 ? 5.023 -18.422 -2.006 1 97.94 83 ARG A CA 1
ATOM 658 C C . ARG A 1 83 ? 4.668 -18.203 -0.539 1 97.94 83 ARG A C 1
ATOM 660 O O . ARG A 1 83 ? 5.492 -17.734 0.243 1 97.94 83 ARG A O 1
ATOM 667 N N . LYS A 1 84 ? 3.506 -18.641 -0.115 1 97.81 84 LYS A N 1
ATOM 668 C CA . LYS A 1 84 ? 3.057 -18.484 1.266 1 97.81 84 LYS A CA 1
ATOM 669 C C . LYS A 1 84 ? 3.896 -19.328 2.215 1 97.81 84 LYS A C 1
ATOM 671 O O . LYS A 1 84 ? 4.223 -18.906 3.322 1 97.81 84 LYS A O 1
ATOM 676 N N . ALA A 1 85 ? 4.18 -20.516 1.773 1 97.88 85 ALA A N 1
ATOM 677 C CA . ALA A 1 85 ? 4.969 -21.422 2.604 1 97.88 85 ALA A CA 1
ATOM 678 C C . ALA A 1 85 ? 6.406 -20.922 2.736 1 97.88 85 ALA A C 1
ATOM 680 O O . ALA A 1 85 ? 7.055 -21.141 3.762 1 97.88 85 ALA A O 1
ATOM 681 N N . GLY A 1 86 ? 6.914 -20.312 1.743 1 98.44 86 GLY A N 1
ATOM 682 C CA . GLY A 1 86 ? 8.32 -19.938 1.694 1 98.44 86 GLY A CA 1
ATOM 683 C C . GLY A 1 86 ? 8.562 -18.469 1.987 1 98.44 86 GLY A C 1
ATOM 684 O O . GLY A 1 86 ? 9.633 -17.938 1.678 1 98.44 86 GLY A O 1
ATOM 685 N N . SER A 1 87 ? 7.582 -17.719 2.529 1 98.38 87 SER A N 1
ATOM 686 C CA . SER A 1 87 ? 7.734 -16.297 2.82 1 98.38 87 SER A CA 1
ATOM 687 C C . SER A 1 87 ? 6.82 -15.867 3.963 1 98.38 87 SER A C 1
ATOM 689 O O . SER A 1 87 ? 5.875 -16.578 4.312 1 98.38 87 SER A O 1
ATOM 691 N N . VAL A 1 88 ? 7.211 -14.82 4.617 1 97.81 88 VAL A N 1
ATOM 692 C CA . VAL A 1 88 ? 6.285 -14.047 5.434 1 97.81 88 VAL A CA 1
ATOM 693 C C . VAL A 1 88 ? 5.688 -12.914 4.605 1 97.81 88 VAL A C 1
ATOM 695 O O . VAL A 1 88 ? 6.418 -12.086 4.051 1 97.81 88 VAL A O 1
ATOM 698 N N . SER A 1 89 ? 4.391 -12.93 4.531 1 97.75 89 SER A N 1
ATOM 699 C CA . SER A 1 89 ? 3.785 -11.93 3.66 1 97.75 89 SER A CA 1
ATOM 700 C C . SER A 1 89 ? 2.539 -11.32 4.297 1 97.75 89 SER A C 1
ATOM 702 O O . SER A 1 89 ? 1.891 -11.953 5.129 1 97.75 89 SER A O 1
ATOM 704 N N . HIS A 1 90 ? 2.285 -10.086 4.016 1 97.81 90 HIS A N 1
ATOM 705 C CA . HIS A 1 90 ? 1.074 -9.32 4.293 1 97.81 90 HIS A CA 1
ATOM 706 C C . HIS A 1 90 ? 0.464 -8.773 3.006 1 97.81 90 HIS A C 1
ATOM 708 O O . HIS A 1 90 ? 1.176 -8.219 2.164 1 97.81 90 HIS A O 1
ATOM 714 N N . HIS A 1 91 ? -0.826 -9.031 2.797 1 98.38 91 HIS A N 1
ATOM 715 C CA . HIS A 1 91 ? -1.503 -8.648 1.562 1 98.38 91 HIS A CA 1
ATOM 716 C C . HIS A 1 91 ? -2.875 -8.047 1.849 1 98.38 91 HIS A C 1
ATOM 718 O O . HIS A 1 91 ? -3.695 -8.664 2.533 1 98.38 91 HIS A O 1
ATOM 724 N N . ALA A 1 92 ? -3.102 -6.867 1.366 1 98.62 92 ALA A N 1
ATOM 725 C CA . ALA A 1 92 ? -4.414 -6.234 1.44 1 98.62 92 ALA A CA 1
ATOM 726 C C . ALA A 1 92 ? -4.922 -5.855 0.051 1 98.62 92 ALA A C 1
ATOM 728 O O . ALA A 1 92 ? -4.133 -5.484 -0.823 1 98.62 92 ALA A O 1
ATOM 729 N N . LEU A 1 93 ? -6.215 -5.996 -0.136 1 98.75 93 LEU A N 1
ATOM 730 C CA . LEU A 1 93 ? -6.93 -5.488 -1.303 1 98.75 93 LEU A CA 1
ATOM 731 C C . LEU A 1 93 ? -7.723 -4.238 -0.952 1 98.75 93 LEU A C 1
ATOM 733 O O . LEU A 1 93 ? -8.508 -4.242 -0.003 1 98.75 93 LEU A O 1
ATOM 737 N N . ILE A 1 94 ? -7.504 -3.172 -1.707 1 98.88 94 ILE A 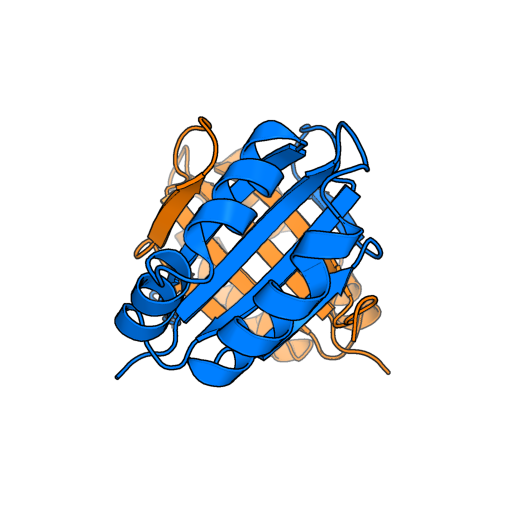N 1
ATOM 738 C CA . ILE A 1 94 ? -8.016 -1.852 -1.353 1 98.88 94 ILE A CA 1
ATOM 739 C C . ILE A 1 94 ? -8.812 -1.275 -2.521 1 98.88 94 ILE A C 1
ATOM 741 O O . ILE A 1 94 ? -8.344 -1.281 -3.662 1 98.88 94 ILE A O 1
ATOM 745 N N . GLU A 1 95 ? -10.008 -0.833 -2.281 1 98.81 95 GLU A N 1
ATOM 746 C CA . GLU A 1 95 ? -10.781 -0.181 -3.336 1 98.81 95 GLU A CA 1
ATOM 747 C C . GLU A 1 95 ? -10.18 1.174 -3.701 1 98.81 95 GLU A C 1
ATOM 749 O O . GLU A 1 95 ? -9.781 1.942 -2.822 1 98.81 95 GLU A O 1
ATOM 754 N N . ALA A 1 96 ? -10.117 1.419 -5.004 1 98.62 96 ALA A N 1
ATOM 755 C CA . ALA A 1 96 ? -9.656 2.721 -5.48 1 98.62 96 ALA A CA 1
ATOM 756 C C . ALA A 1 96 ? -10.727 3.787 -5.289 1 98.62 96 ALA A C 1
ATOM 758 O O . ALA A 1 96 ? -11.406 4.172 -6.242 1 98.62 96 ALA A O 1
ATOM 759 N N . LYS A 1 97 ? -10.766 4.246 -4.012 1 97.19 97 LYS A N 1
ATOM 760 C CA . LYS A 1 97 ? -11.766 5.242 -3.646 1 97.19 97 LYS A CA 1
ATOM 761 C C . LYS A 1 97 ? -11.211 6.215 -2.607 1 97.19 97 LYS A C 1
ATOM 763 O O . LYS A 1 97 ? -10.453 5.82 -1.723 1 97.19 97 LYS A O 1
ATOM 768 N N . ASP A 1 98 ? -11.555 7.488 -2.74 1 97.12 98 ASP A N 1
ATOM 769 C CA . ASP A 1 98 ? -11.234 8.523 -1.763 1 97.12 98 ASP A CA 1
ATOM 770 C C . ASP A 1 98 ? -12.484 8.953 -0.996 1 97.12 98 ASP A C 1
ATOM 772 O O . ASP A 1 98 ? -13.242 9.812 -1.461 1 97.12 98 ASP A O 1
ATOM 776 N N . ASP A 1 99 ? -12.641 8.516 0.163 1 95.25 99 ASP A N 1
ATOM 777 C CA . ASP A 1 99 ? -13.844 8.758 0.955 1 95.25 99 ASP A CA 1
ATOM 778 C C . ASP A 1 99 ? -13.797 10.133 1.614 1 95.25 99 ASP A C 1
ATOM 780 O O . ASP A 1 99 ? -14.789 10.602 2.168 1 95.25 99 ASP A O 1
ATOM 784 N N . LEU A 1 100 ? -12.625 10.805 1.489 1 90.62 100 LEU A N 1
ATOM 785 C CA . LEU A 1 100 ? -12.469 12.102 2.148 1 90.62 100 LEU A CA 1
ATOM 786 C C . LEU A 1 100 ? -12.289 13.211 1.125 1 90.62 100 LEU A C 1
ATOM 788 O O . LEU A 1 100 ? -11.984 14.352 1.489 1 90.62 100 LEU A O 1
ATOM 792 N N . ALA A 1 101 ? -12.57 12.93 -0.116 1 83.38 101 ALA A N 1
ATOM 793 C CA . ALA A 1 101 ? -12.477 13.914 -1.188 1 83.38 101 ALA A CA 1
ATOM 794 C C . ALA A 1 101 ? -13.438 15.078 -0.948 1 83.38 101 ALA A C 1
ATOM 796 O O . ALA A 1 101 ? -14.477 14.906 -0.305 1 83.38 101 ALA A O 1
ATOM 797 N N . MET B 1 1 ? 12.102 11.922 -13.492 1 68.06 1 MET B N 1
ATOM 798 C CA . MET B 1 1 ? 12.273 11.383 -12.141 1 68.06 1 MET B CA 1
ATOM 799 C C . MET B 1 1 ? 11.172 10.383 -11.812 1 68.06 1 MET B C 1
ATOM 801 O O . MET B 1 1 ? 10.062 10.477 -12.336 1 68.06 1 MET B O 1
ATOM 805 N N . SER B 1 2 ? 11.469 9.227 -11.047 1 88.31 2 SER B N 1
ATOM 806 C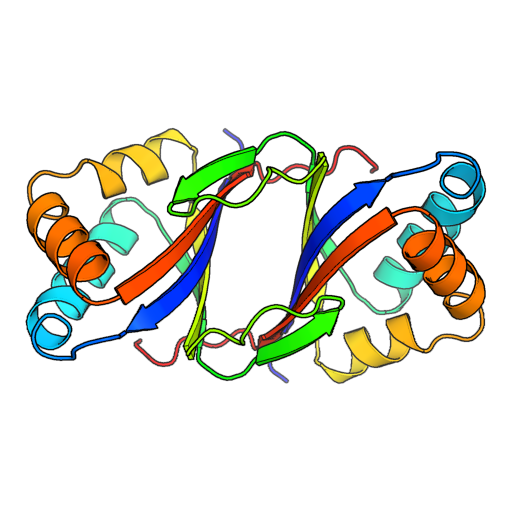 CA . SER B 1 2 ? 10.5 8.156 -10.836 1 88.31 2 SER B CA 1
ATOM 807 C C . SER B 1 2 ? 9.422 8.57 -9.852 1 88.31 2 SER B C 1
ATOM 809 O O . SER B 1 2 ? 9.664 9.391 -8.961 1 88.31 2 SER B O 1
ATOM 811 N N . ALA B 1 3 ? 8.266 8.219 -10.039 1 97.56 3 ALA B N 1
ATOM 812 C CA . ALA B 1 3 ? 7.164 8.406 -9.102 1 97.56 3 ALA B CA 1
ATOM 813 C C . ALA B 1 3 ? 7.383 7.605 -7.82 1 97.56 3 ALA B C 1
ATOM 815 O O . ALA B 1 3 ? 8.234 6.715 -7.781 1 97.56 3 ALA B O 1
ATOM 816 N N . TYR B 1 4 ? 6.719 8.047 -6.785 1 98.88 4 TYR B N 1
ATOM 817 C CA . TYR B 1 4 ? 6.746 7.348 -5.504 1 98.88 4 TYR B CA 1
ATOM 818 C C . TYR B 1 4 ? 5.336 7.156 -4.957 1 98.88 4 TYR B C 1
ATOM 820 O O . TYR B 1 4 ? 4.414 7.883 -5.332 1 98.88 4 TYR B O 1
ATOM 828 N N . TYR B 1 5 ? 5.203 6.176 -4.117 1 98.94 5 TYR B N 1
ATOM 829 C CA . TYR B 1 5 ? 3.93 5.922 -3.455 1 98.94 5 TYR B CA 1
ATOM 830 C C . TYR B 1 5 ? 4.086 5.957 -1.939 1 98.94 5 TYR B C 1
ATOM 832 O O . TYR B 1 5 ? 5.004 5.344 -1.388 1 98.94 5 TYR B O 1
ATOM 840 N N . SER B 1 6 ? 3.209 6.68 -1.298 1 98.88 6 SER B N 1
ATOM 841 C CA . SER B 1 6 ? 2.939 6.449 0.118 1 98.88 6 SER B CA 1
ATOM 842 C C . SER B 1 6 ? 1.866 5.383 0.311 1 98.88 6 SER B C 1
ATOM 844 O O . SER B 1 6 ? 0.812 5.434 -0.325 1 98.88 6 SER B O 1
ATOM 846 N N . VAL B 1 7 ? 2.16 4.445 1.133 1 98.88 7 VAL B N 1
ATOM 847 C CA . VAL B 1 7 ? 1.173 3.482 1.611 1 98.88 7 VAL B CA 1
ATOM 848 C C . VAL B 1 7 ? 1.025 3.604 3.127 1 98.88 7 VAL B C 1
ATOM 850 O O . VAL B 1 7 ? 1.995 3.428 3.867 1 98.88 7 VAL B O 1
ATOM 853 N N . LEU B 1 8 ? -0.233 3.961 3.574 1 98.62 8 LEU B N 1
ATOM 854 C CA . LEU B 1 8 ? -0.495 4.195 4.988 1 98.62 8 LEU B CA 1
ATOM 855 C C . LEU B 1 8 ? -1.594 3.268 5.5 1 98.62 8 LEU B C 1
ATOM 857 O O . LEU B 1 8 ? -2.525 2.939 4.762 1 98.62 8 LEU B O 1
ATOM 861 N N . GLU B 1 9 ? -1.479 2.82 6.656 1 98.5 9 GLU B N 1
ATOM 862 C CA . GLU B 1 9 ? -2.512 2.254 7.52 1 98.5 9 GLU B CA 1
ATOM 863 C C . GLU B 1 9 ? -2.746 3.131 8.75 1 98.5 9 GLU B C 1
ATOM 865 O O . GLU B 1 9 ? -1.812 3.42 9.5 1 98.5 9 GLU B O 1
ATOM 870 N N . VAL B 1 10 ? -3.961 3.584 8.953 1 98.44 10 VAL B N 1
ATOM 871 C CA . VAL B 1 10 ? -4.227 4.531 10.031 1 98.44 10 VAL B CA 1
ATOM 872 C C . VAL B 1 10 ? -5.445 4.074 10.828 1 98.44 10 VAL B C 1
ATOM 874 O O . VAL B 1 10 ? -6.488 3.75 10.258 1 98.44 10 VAL B O 1
ATOM 877 N N . THR B 1 11 ? -5.332 4.035 12.102 1 98.56 11 THR B N 1
ATOM 878 C CA . THR B 1 11 ? -6.434 3.83 13.031 1 98.56 11 THR B CA 1
ATOM 879 C C . THR B 1 11 ? -6.48 4.945 14.078 1 98.56 11 THR B C 1
ATOM 881 O O . THR B 1 11 ? -5.672 4.965 15.008 1 98.56 11 THR B O 1
ATOM 884 N N . PRO B 1 12 ? -7.402 5.844 13.898 1 98.38 12 PRO B N 1
ATOM 885 C CA . PRO B 1 12 ? -7.555 6.879 14.922 1 98.38 12 PRO B CA 1
ATOM 886 C C . PRO B 1 12 ? -7.887 6.305 16.297 1 98.38 12 PRO B C 1
ATOM 888 O O . PRO B 1 12 ? -8.711 5.395 16.406 1 98.38 12 PRO B O 1
ATOM 891 N N . THR B 1 13 ? -7.219 6.82 17.281 1 98.38 13 THR B N 1
ATOM 892 C CA . THR B 1 13 ? -7.504 6.41 18.656 1 98.38 13 THR B CA 1
ATOM 893 C C . THR B 1 13 ? -8.328 7.473 19.375 1 98.38 13 THR B C 1
ATOM 895 O O . THR B 1 13 ? -8.953 7.191 20.406 1 98.38 13 THR B O 1
ATOM 898 N N . VAL B 1 14 ? -8.258 8.672 18.984 1 98.12 14 VAL B N 1
ATOM 899 C CA . VAL B 1 14 ? -9.117 9.789 19.359 1 98.12 14 VAL B CA 1
ATOM 900 C C . VAL B 1 14 ? -9.539 10.562 18.109 1 98.12 14 VAL B C 1
ATOM 902 O O . VAL B 1 14 ? -8.961 10.383 17.031 1 98.12 14 VAL B O 1
ATOM 905 N N . GLN B 1 15 ? -10.5 11.477 18.281 1 97.25 15 GLN B N 1
ATOM 906 C CA . GLN B 1 15 ? -11.062 12.062 17.078 1 97.25 15 GLN B CA 1
ATOM 907 C C . GLN B 1 15 ? -10.844 13.57 17.031 1 97.25 15 GLN B C 1
ATOM 909 O O . GLN B 1 15 ? -11.086 14.211 16.016 1 97.25 15 GLN B O 1
ATOM 914 N N . ASP B 1 16 ? -10.297 14.164 18 1 97 16 ASP B N 1
ATOM 915 C CA . ASP B 1 16 ? -10.305 15.609 18.172 1 97 16 ASP B CA 1
ATOM 916 C C . ASP B 1 16 ? -9.43 16.297 17.125 1 97 16 ASP B C 1
ATOM 918 O O . ASP B 1 16 ? -9.672 17.438 16.75 1 97 16 ASP B O 1
ATOM 922 N N . TRP B 1 17 ? -8.422 15.531 16.734 1 97.25 17 TRP B N 1
ATOM 923 C CA . TRP B 1 17 ? -7.453 16.125 15.812 1 97.25 17 TRP B CA 1
ATOM 924 C C . TRP B 1 17 ? -7.977 16.109 14.383 1 97.25 17 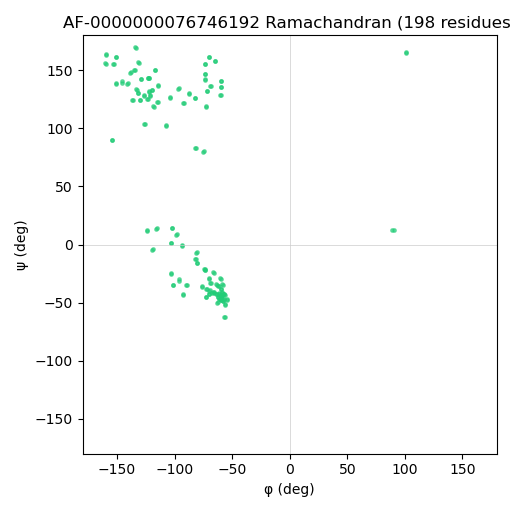TRP B C 1
ATOM 926 O O . TRP B 1 17 ? -7.492 16.859 13.531 1 97.25 17 TRP B O 1
ATOM 936 N N . ILE B 1 18 ? -8.969 15.391 13.961 1 97.38 18 ILE B N 1
ATOM 937 C CA . ILE B 1 18 ? -9.328 15.008 12.602 1 97.38 18 ILE B CA 1
ATOM 938 C C . ILE B 1 18 ? -9.883 16.219 11.852 1 97.38 18 ILE B C 1
ATOM 940 O O . ILE B 1 18 ? -9.477 16.484 10.719 1 97.38 18 ILE B O 1
ATOM 944 N N . PRO B 1 19 ? -10.789 17.016 12.484 1 96.44 19 PRO B N 1
ATOM 945 C CA . PRO B 1 19 ? -11.344 18.141 11.727 1 96.44 19 PRO B CA 1
ATOM 946 C C . PRO B 1 19 ? -10.281 19.156 11.297 1 96.44 19 PRO B C 1
ATOM 948 O O . PRO B 1 19 ? -10.375 19.734 10.211 1 96.44 19 PRO B O 1
ATOM 951 N N . ASP B 1 20 ? -9.312 19.375 12.094 1 96.44 20 ASP B N 1
ATOM 952 C CA . ASP B 1 20 ? -8.281 20.359 11.812 1 96.44 20 ASP B CA 1
ATOM 953 C C . ASP B 1 20 ? -7.215 19.797 10.875 1 96.44 20 ASP B C 1
ATOM 955 O O . ASP B 1 20 ? -6.387 20.531 10.344 1 96.44 20 ASP B O 1
ATOM 959 N N . TYR B 1 21 ? -7.238 18.516 10.68 1 98.12 21 TYR B N 1
ATOM 960 C CA . TYR B 1 21 ? -6.195 17.797 9.953 1 98.12 21 TYR B CA 1
ATOM 961 C C . TYR B 1 21 ? -6.555 17.672 8.477 1 98.12 21 TYR B C 1
ATOM 963 O O . TYR B 1 21 ? -5.707 17.875 7.602 1 98.12 21 TYR B O 1
ATOM 971 N N . ILE B 1 22 ? -7.781 17.344 8.125 1 97.06 22 ILE B N 1
ATOM 972 C CA . ILE B 1 22 ? -8.203 16.922 6.793 1 97.06 22 ILE B CA 1
ATOM 973 C C . ILE B 1 22 ? -7.957 18.047 5.793 1 97.06 22 ILE B C 1
ATOM 975 O O . ILE B 1 22 ? -7.332 17.828 4.75 1 97.06 22 ILE B O 1
ATOM 979 N N . GLY B 1 23 ? -8.398 19.234 6.105 1 96.56 23 GLY B N 1
ATOM 980 C CA . GLY B 1 23 ? -8.25 20.375 5.215 1 96.56 23 GLY B CA 1
ATOM 981 C C . GLY B 1 23 ? -6.809 20.656 4.836 1 96.56 23 GLY B C 1
ATOM 982 O O . GLY B 1 23 ? -6.449 20.594 3.658 1 96.56 23 GLY B O 1
ATOM 983 N N . PRO B 1 24 ? -5.969 20.969 5.805 1 96.75 24 PRO B N 1
ATOM 984 C CA . PRO B 1 24 ? -4.559 21.234 5.527 1 96.75 24 PRO B CA 1
ATOM 985 C C . PRO B 1 24 ? -3.867 20.062 4.816 1 96.75 24 PRO B C 1
ATOM 987 O O . PRO B 1 24 ? -3.076 20.281 3.895 1 96.75 24 PRO B O 1
ATOM 990 N N . ALA B 1 25 ? -4.117 18.812 5.219 1 97.5 25 ALA B N 1
ATOM 991 C CA . ALA B 1 25 ? -3.525 17.641 4.57 1 97.5 25 ALA B CA 1
ATOM 992 C C . ALA B 1 25 ? -3.877 17.594 3.088 1 97.5 25 ALA B C 1
ATOM 994 O O . ALA B 1 25 ? -2.994 17.453 2.238 1 97.5 25 ALA B O 1
ATOM 995 N N . ASN B 1 26 ? -5.168 17.766 2.748 1 97.88 26 ASN B N 1
ATOM 996 C CA . ASN B 1 26 ? -5.609 17.734 1.357 1 97.88 26 ASN B CA 1
ATOM 997 C C . ASN B 1 26 ? -4.941 18.844 0.537 1 97.88 26 ASN B C 1
ATOM 999 O O . ASN B 1 26 ? -4.457 18.594 -0.567 1 97.88 26 ASN B O 1
ATOM 1003 N N . LYS B 1 27 ? -4.961 20 1.112 1 98.06 27 LYS B N 1
ATOM 1004 C CA . LYS B 1 27 ? -4.383 21.156 0.427 1 98.06 27 LYS B CA 1
ATOM 1005 C C . LYS B 1 27 ? -2.902 20.938 0.133 1 98.06 27 LYS B C 1
ATOM 1007 O O . LYS B 1 27 ? -2.451 21.141 -0.994 1 98.06 27 LYS B O 1
ATOM 1012 N N . LEU B 1 28 ? -2.168 20.5 1.078 1 98.56 28 LEU B N 1
ATOM 1013 C CA . LEU B 1 28 ? -0.719 20.391 0.939 1 98.56 28 LEU B CA 1
ATOM 1014 C C . LEU B 1 28 ? -0.334 19.188 0.094 1 98.56 28 LEU B C 1
ATOM 1016 O O . LEU B 1 28 ? 0.657 19.219 -0.638 1 98.56 28 LEU B O 1
ATOM 1020 N N . VAL B 1 29 ? -1.091 18.062 0.225 1 98.69 29 VAL B N 1
ATOM 1021 C CA . VAL B 1 29 ? -0.856 16.922 -0.673 1 98.69 29 VAL B CA 1
ATOM 1022 C C . VAL B 1 29 ? -0.945 17.391 -2.123 1 98.69 29 VAL B C 1
ATOM 1024 O O . VAL B 1 29 ? -0.04 17.141 -2.922 1 98.69 29 VAL B O 1
ATOM 1027 N N . ALA B 1 30 ? -1.964 18.125 -2.426 1 98.44 30 ALA B N 1
ATOM 1028 C CA . ALA B 1 30 ? -2.158 18.625 -3.783 1 98.44 30 ALA B CA 1
ATOM 1029 C C . ALA B 1 30 ? -1.06 19.625 -4.168 1 98.44 30 ALA B C 1
ATOM 1031 O O . ALA B 1 30 ? -0.557 19.594 -5.293 1 98.44 30 ALA B O 1
ATOM 1032 N N . GLN B 1 31 ? -0.696 20.469 -3.271 1 98.5 31 GLN B N 1
ATOM 1033 C CA . GLN B 1 31 ? 0.307 21.5 -3.512 1 98.5 31 GLN B CA 1
ATOM 1034 C C . GLN B 1 31 ? 1.637 20.891 -3.938 1 98.5 31 GLN B C 1
ATOM 1036 O O . GLN B 1 31 ? 2.35 21.453 -4.77 1 98.5 31 GLN B O 1
ATOM 1041 N N . TYR B 1 32 ? 1.934 19.75 -3.402 1 98.56 32 TYR B N 1
ATOM 1042 C CA . TYR B 1 32 ? 3.213 19.125 -3.705 1 98.56 32 TYR B CA 1
ATOM 1043 C C . TYR B 1 32 ? 3.057 18.062 -4.789 1 98.56 32 TYR B C 1
ATOM 1045 O O . TYR B 1 32 ? 3.959 17.25 -5.008 1 98.56 32 TYR B O 1
ATOM 1053 N N . GLY B 1 33 ? 1.888 18.031 -5.355 1 98.62 33 GLY B N 1
ATOM 1054 C CA . GLY B 1 33 ? 1.676 17.172 -6.512 1 98.62 33 GLY B CA 1
ATOM 1055 C C . GLY B 1 33 ? 1.204 15.781 -6.145 1 98.62 33 GLY B C 1
ATOM 1056 O O . GLY B 1 33 ? 1.187 14.883 -6.984 1 98.62 33 GLY B O 1
ATOM 1057 N N . GLY B 1 34 ? 0.81 15.578 -4.91 1 98.69 34 GLY B N 1
ATOM 1058 C CA . GLY B 1 34 ? 0.284 14.289 -4.492 1 98.69 34 GLY B CA 1
ATOM 1059 C C . GLY B 1 34 ? -1.113 14.016 -5.016 1 98.69 34 GLY B C 1
ATOM 1060 O O . GLY B 1 34 ? -1.901 14.945 -5.211 1 98.69 34 GLY B O 1
ATOM 1061 N N . LYS B 1 35 ? -1.333 12.734 -5.273 1 98.5 35 LYS B N 1
ATOM 1062 C CA . LYS B 1 35 ? -2.65 12.266 -5.691 1 98.5 35 LYS B CA 1
ATOM 1063 C C . LYS B 1 35 ? -3.094 11.062 -4.859 1 98.5 35 LYS B C 1
ATOM 1065 O O . LYS B 1 35 ? -2.393 10.055 -4.797 1 98.5 35 LYS B O 1
ATOM 1070 N N . TYR B 1 36 ? -4.238 11.203 -4.27 1 98.75 36 TYR B N 1
ATOM 1071 C CA . TYR B 1 36 ? -4.809 10.055 -3.578 1 98.75 36 TYR B CA 1
ATOM 1072 C C . TYR B 1 36 ? -5.32 9.023 -4.574 1 98.75 36 TYR B C 1
ATOM 1074 O O . TYR B 1 36 ? -6.258 9.289 -5.328 1 98.75 36 TYR B O 1
ATOM 1082 N N . LEU B 1 37 ? -4.758 7.898 -4.492 1 98.69 37 LEU B N 1
ATOM 1083 C CA . LEU B 1 37 ? -5.262 6.785 -5.293 1 98.69 37 LEU B CA 1
ATOM 1084 C C . LEU B 1 37 ? -6.324 6.004 -4.523 1 98.69 37 LEU B C 1
ATOM 1086 O O . LEU B 1 37 ? -7.273 5.492 -5.121 1 98.69 37 LEU B O 1
ATOM 1090 N N . ALA B 1 38 ? -6.121 5.93 -3.244 1 98.81 38 ALA B N 1
ATOM 1091 C CA . ALA B 1 38 ? -7.062 5.316 -2.311 1 98.81 38 ALA B CA 1
ATOM 1092 C C . ALA B 1 38 ? -6.965 5.957 -0.93 1 98.81 38 ALA B C 1
ATOM 1094 O O . ALA B 1 38 ? -5.863 6.23 -0.443 1 98.81 38 ALA B O 1
ATOM 1095 N N . ARG B 1 39 ? -8.023 6.203 -0.276 1 98.81 39 ARG B N 1
ATOM 1096 C CA . ARG B 1 39 ? -8.219 6.684 1.088 1 98.81 39 ARG B CA 1
ATOM 1097 C C . ARG B 1 39 ? -9.578 6.25 1.626 1 98.81 39 ARG B C 1
ATOM 1099 O O . ARG B 1 39 ? -10.578 6.945 1.435 1 98.81 39 ARG B O 1
ATOM 1106 N N . THR B 1 40 ? -9.516 4.992 2.291 1 98.62 40 THR B N 1
ATOM 1107 C CA . THR B 1 40 ? -10.82 4.348 2.43 1 98.62 40 THR B CA 1
ATOM 1108 C C . THR B 1 40 ? -10.781 3.283 3.523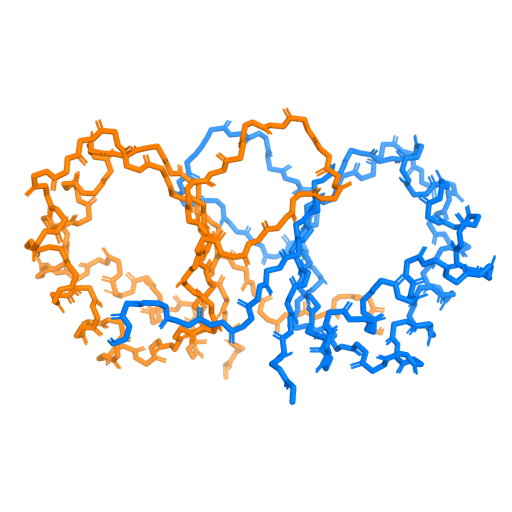 1 98.62 40 THR B C 1
ATOM 1110 O O . THR B 1 40 ? -9.711 2.766 3.857 1 98.62 40 THR B O 1
ATOM 1113 N N . ASP B 1 41 ? -11.961 3.059 4.016 1 98.31 41 ASP B N 1
ATOM 1114 C CA . ASP B 1 41 ? -12.133 1.901 4.887 1 98.31 41 ASP B CA 1
ATOM 1115 C C . ASP B 1 41 ? -12.594 0.681 4.098 1 98.31 41 ASP B C 1
ATOM 1117 O O . ASP B 1 41 ? -12.789 -0.397 4.664 1 98.31 41 ASP B O 1
ATOM 1121 N N . SER B 1 42 ? -12.797 0.78 2.803 1 98.19 42 SER B N 1
ATOM 1122 C CA . SER B 1 42 ? -13.148 -0.333 1.93 1 98.19 42 SER B CA 1
ATOM 1123 C C . SER B 1 42 ? -11.922 -1.141 1.531 1 98.19 42 SER B C 1
ATOM 1125 O O . SER B 1 42 ? -11.359 -0.932 0.455 1 98.19 42 SER B O 1
ATOM 1127 N N . HIS B 1 43 ? -11.539 -2.021 2.377 1 98.25 43 HIS B N 1
ATOM 1128 C CA . HIS B 1 43 ? -10.375 -2.867 2.162 1 98.25 43 HIS B CA 1
ATOM 1129 C C . HIS B 1 43 ? -10.531 -4.215 2.857 1 98.25 43 HIS B C 1
ATOM 1131 O O . HIS B 1 43 ? -11.406 -4.375 3.715 1 98.25 43 HIS B O 1
ATOM 1137 N N . GLU B 1 44 ? -9.758 -5.133 2.432 1 97.31 44 GLU B N 1
ATOM 1138 C CA . GLU B 1 44 ? -9.742 -6.445 3.064 1 97.31 44 GLU B CA 1
ATOM 1139 C C . GLU B 1 44 ? -8.328 -7.004 3.146 1 97.31 44 GLU B C 1
ATOM 1141 O O . GLU B 1 44 ? -7.535 -6.832 2.219 1 97.31 44 GLU B O 1
ATOM 1146 N N . ARG B 1 45 ? -8 -7.605 4.266 1 97.81 45 ARG B N 1
ATOM 1147 C CA . ARG B 1 45 ? -6.738 -8.32 4.422 1 97.81 45 ARG B CA 1
ATOM 1148 C C . ARG B 1 45 ? -6.828 -9.727 3.842 1 97.81 45 ARG B C 1
ATOM 1150 O O . ARG B 1 45 ? -7.707 -10.5 4.223 1 97.81 45 ARG B O 1
ATOM 1157 N N . LEU B 1 46 ? -5.945 -10.055 2.98 1 96.44 46 LEU B N 1
ATOM 1158 C CA . LEU B 1 46 ? -5.922 -11.375 2.363 1 96.44 46 LEU B CA 1
ATOM 1159 C C . LEU B 1 46 ? -4.863 -12.258 3.01 1 96.44 46 LEU B C 1
ATOM 1161 O O . LEU B 1 46 ? -5.016 -13.484 3.051 1 96.44 46 LEU B O 1
ATOM 1165 N N . GLU B 1 47 ? -3.785 -11.68 3.393 1 96.75 47 GLU B N 1
ATOM 1166 C CA . GLU B 1 47 ? -2.721 -12.398 4.094 1 96.75 47 GLU B CA 1
ATOM 1167 C C . GLU B 1 47 ? -2.219 -11.594 5.293 1 96.75 47 GLU B C 1
ATOM 1169 O O . GLU B 1 47 ? -2.174 -10.367 5.254 1 96.75 47 GLU B O 1
ATOM 1174 N N . GLY B 1 48 ? -1.736 -12.32 6.355 1 94.62 48 GLY B N 1
ATOM 1175 C CA . GLY B 1 48 ? -1.221 -11.711 7.566 1 94.62 48 GLY B CA 1
ATOM 1176 C C . GLY B 1 48 ? -2.211 -11.734 8.719 1 94.62 48 GLY B C 1
ATOM 1177 O O . GLY B 1 48 ? -3.402 -11.969 8.508 1 94.62 48 GLY B O 1
ATOM 1178 N N . ASP B 1 49 ? -1.743 -11.469 9.945 1 90.31 49 ASP B N 1
ATOM 1179 C CA . ASP B 1 49 ? -2.586 -11.68 11.117 1 90.31 49 ASP B CA 1
ATOM 1180 C C . ASP B 1 49 ? -2.699 -10.398 11.945 1 90.31 49 ASP B C 1
ATOM 1182 O O . ASP B 1 49 ? -3.332 -10.398 13.008 1 90.31 49 ASP B O 1
ATOM 1186 N N . ALA B 1 50 ? -2.264 -9.289 11.414 1 88.38 50 ALA B N 1
ATOM 1187 C CA . ALA B 1 50 ? -2.34 -8.039 12.156 1 88.38 50 ALA B CA 1
ATOM 1188 C C . ALA B 1 50 ? -3.775 -7.527 12.227 1 88.38 50 ALA B C 1
ATOM 1190 O O . ALA B 1 50 ? -4.633 -7.961 11.453 1 88.38 50 ALA B O 1
ATOM 1191 N N . THR B 1 51 ? -4.027 -6.738 13.266 1 91.5 51 THR B N 1
ATOM 1192 C CA . THR B 1 51 ? -5.32 -6.07 13.336 1 91.5 51 THR B CA 1
ATOM 1193 C C . THR B 1 51 ? -5.527 -5.172 12.117 1 91.5 51 THR B C 1
ATOM 1195 O O . THR B 1 51 ? -4.609 -4.465 11.695 1 91.5 51 THR B O 1
ATOM 1198 N N . ASP B 1 52 ? -6.77 -5.207 11.664 1 96.69 52 ASP B N 1
ATOM 1199 C CA . ASP B 1 52 ? -7.07 -4.371 10.508 1 96.69 52 ASP B CA 1
ATOM 1200 C C . ASP B 1 52 ? -7.086 -2.891 10.891 1 96.69 52 ASP B C 1
ATOM 1202 O O . ASP B 1 52 ? -7.715 -2.506 11.875 1 96.69 52 ASP B O 1
ATOM 1206 N N . PRO B 1 53 ? -6.402 -2.107 10.086 1 98.19 53 PRO B N 1
ATOM 1207 C CA . PRO B 1 53 ? -6.527 -0.666 10.312 1 98.19 53 PRO B CA 1
ATOM 1208 C C . PRO B 1 53 ? -7.902 -0.125 9.93 1 98.19 53 PRO B C 1
ATOM 1210 O O . PRO B 1 53 ? -8.648 -0.78 9.195 1 98.19 53 PRO B O 1
ATOM 1213 N N . ALA B 1 54 ? -8.219 1.05 10.438 1 98.25 54 ALA B N 1
ATOM 1214 C CA . ALA B 1 54 ? -9.477 1.699 10.078 1 98.25 54 ALA B CA 1
ATOM 1215 C C . ALA B 1 54 ? -9.453 2.172 8.625 1 98.25 54 ALA B C 1
ATOM 1217 O O . ALA B 1 54 ? -10.438 2.018 7.898 1 98.25 54 ALA B O 1
ATOM 1218 N N . LEU B 1 55 ? -8.297 2.766 8.227 1 98.38 55 LEU B N 1
ATOM 1219 C CA . LEU B 1 55 ? -8.141 3.295 6.871 1 98.38 55 LEU B CA 1
ATOM 1220 C C . LEU B 1 55 ? -6.859 2.781 6.227 1 98.38 55 LEU B C 1
ATOM 1222 O O . LEU B 1 55 ? -5.836 2.648 6.898 1 98.38 55 LEU B O 1
ATOM 1226 N N . ARG B 1 56 ? -6.949 2.52 4.969 1 98.81 56 ARG B N 1
ATOM 1227 C CA . ARG B 1 56 ? -5.777 2.363 4.113 1 98.81 56 ARG B CA 1
ATOM 1228 C C . ARG B 1 56 ? -5.715 3.473 3.066 1 98.81 56 ARG B C 1
ATOM 1230 O O . ARG B 1 56 ? -6.738 3.854 2.494 1 98.81 56 ARG B O 1
ATOM 1237 N N . ILE B 1 57 ? -4.543 3.99 2.881 1 98.94 57 ILE B N 1
ATOM 1238 C CA . ILE B 1 57 ? -4.344 5.16 2.031 1 98.94 57 ILE B CA 1
ATOM 1239 C C . ILE B 1 57 ? -3.164 4.918 1.091 1 98.94 57 ILE B C 1
ATOM 1241 O O . ILE B 1 57 ? -2.131 4.383 1.504 1 98.94 57 ILE B O 1
ATOM 1245 N N . ILE B 1 58 ? -3.354 5.223 -0.147 1 98.94 58 ILE B N 1
ATOM 1246 C CA . ILE B 1 58 ? -2.283 5.242 -1.137 1 98.94 58 ILE B CA 1
ATOM 1247 C C . ILE B 1 58 ? -2.203 6.625 -1.783 1 98.94 58 ILE B C 1
ATOM 1249 O O . ILE B 1 58 ? -3.193 7.121 -2.324 1 98.94 58 ILE B O 1
ATOM 1253 N N . ILE B 1 59 ? -1.058 7.262 -1.758 1 98.94 59 ILE B N 1
ATOM 1254 C CA . ILE B 1 59 ? -0.811 8.539 -2.414 1 98.94 59 ILE B CA 1
ATOM 1255 C C . ILE B 1 59 ? 0.308 8.383 -3.443 1 98.94 59 ILE B C 1
ATOM 1257 O O . ILE B 1 59 ? 1.352 7.797 -3.15 1 98.94 59 ILE B O 1
ATOM 1261 N N . GLN B 1 60 ? 0.135 8.859 -4.582 1 98.94 60 GLN B N 1
ATOM 1262 C CA . GLN B 1 60 ? 1.187 8.93 -5.59 1 98.94 60 GLN B CA 1
ATOM 1263 C C . GLN B 1 60 ? 1.846 10.312 -5.598 1 98.94 60 GLN B C 1
ATOM 1265 O O . GLN B 1 60 ? 1.162 11.328 -5.52 1 98.94 60 GLN B O 1
ATOM 1270 N N . TRP B 1 61 ? 3.109 10.297 -5.633 1 98.88 61 TRP B N 1
ATOM 1271 C CA . TRP B 1 61 ? 3.914 11.508 -5.668 1 98.88 61 TRP B CA 1
ATOM 1272 C C . TRP B 1 61 ? 4.715 11.594 -6.965 1 98.88 61 TRP B C 1
ATOM 1274 O O . TRP B 1 61 ? 5.176 10.57 -7.484 1 98.88 61 TRP B O 1
ATOM 1284 N N . PRO B 1 62 ? 4.977 12.797 -7.391 1 98.62 62 PRO B N 1
ATOM 1285 C CA . PRO B 1 62 ? 5.777 12.914 -8.609 1 98.62 62 PRO B CA 1
ATOM 1286 C C . PRO B 1 62 ? 7.254 12.594 -8.375 1 98.62 62 PRO B C 1
ATOM 1288 O O . PRO B 1 62 ? 7.996 12.367 -9.336 1 98.62 62 PRO B O 1
ATOM 1291 N N . SER B 1 63 ? 7.688 12.695 -7.129 1 98.19 63 SER B N 1
ATOM 1292 C CA . SER B 1 63 ? 9.062 12.367 -6.758 1 98.19 63 SER B CA 1
ATOM 1293 C C . SER B 1 6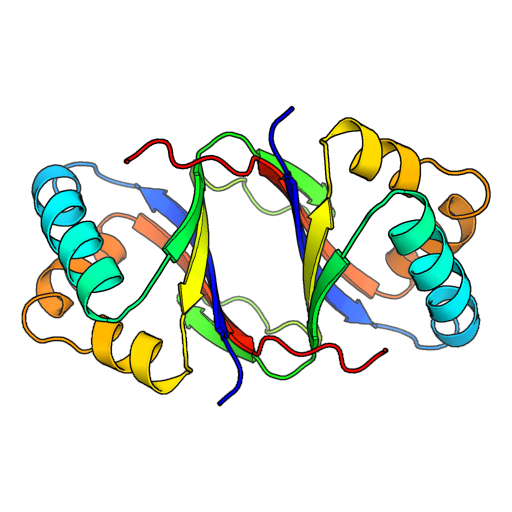3 ? 9.18 12.086 -5.266 1 98.19 63 SER B C 1
ATOM 1295 O O . SER B 1 63 ? 8.258 12.383 -4.496 1 98.19 63 SER B O 1
ATOM 1297 N N . ARG B 1 64 ? 10.289 11.461 -4.957 1 97.88 64 ARG B N 1
ATOM 1298 C CA . ARG B 1 64 ? 10.594 11.266 -3.543 1 97.88 64 ARG B CA 1
ATOM 1299 C C . ARG B 1 64 ? 10.641 12.602 -2.805 1 97.88 64 ARG B C 1
ATOM 1301 O O . ARG B 1 64 ? 10.102 12.727 -1.701 1 97.88 64 ARG B O 1
ATOM 1308 N N . GLN B 1 65 ? 11.32 13.539 -3.389 1 97.88 65 GLN B N 1
ATOM 1309 C CA . GLN B 1 65 ? 11.5 14.844 -2.76 1 97.88 65 GLN B CA 1
ATOM 1310 C C . GLN B 1 65 ? 10.156 15.523 -2.506 1 97.88 65 GLN B C 1
ATOM 1312 O O . GLN B 1 65 ? 9.969 16.172 -1.478 1 97.88 65 GLN B O 1
ATOM 1317 N N . ALA B 1 66 ? 9.25 15.391 -3.398 1 98.5 66 ALA B N 1
ATOM 1318 C CA . ALA B 1 66 ? 7.926 15.977 -3.219 1 98.5 66 ALA B CA 1
ATOM 1319 C C . ALA B 1 66 ? 7.246 15.43 -1.967 1 98.5 66 ALA B C 1
ATOM 1321 O O . ALA B 1 66 ? 6.652 16.188 -1.193 1 98.5 66 ALA B O 1
ATOM 1322 N N . ALA B 1 67 ? 7.309 14.117 -1.767 1 98.31 67 ALA B N 1
ATOM 1323 C CA . ALA B 1 67 ? 6.734 13.492 -0.581 1 98.31 67 ALA B CA 1
ATOM 1324 C C . ALA B 1 67 ? 7.375 14.031 0.694 1 98.31 67 ALA B C 1
ATOM 1326 O O . ALA B 1 67 ? 6.676 14.367 1.653 1 98.31 67 ALA B O 1
ATOM 1327 N N . LEU B 1 68 ? 8.664 14.141 0.624 1 97.62 68 LEU B N 1
ATOM 1328 C CA . LEU B 1 68 ? 9.406 14.586 1.8 1 97.62 68 LEU B CA 1
ATOM 1329 C C . LEU B 1 68 ? 9.133 16.062 2.084 1 97.62 68 LEU B C 1
ATOM 1331 O O . LEU B 1 68 ? 9.023 16.453 3.246 1 97.62 68 LEU B O 1
ATOM 1335 N N . ASP B 1 69 ? 9.062 16.844 1.032 1 98.06 69 ASP B N 1
ATOM 1336 C CA . ASP B 1 69 ? 8.742 18.25 1.203 1 98.06 69 ASP B CA 1
ATOM 1337 C C . ASP B 1 69 ? 7.359 18.438 1.838 1 98.06 69 ASP B C 1
ATOM 1339 O O . ASP B 1 69 ? 7.18 19.281 2.719 1 98.06 69 ASP B O 1
ATOM 1343 N N . PHE B 1 70 ? 6.449 17.688 1.416 1 98.56 70 PHE B N 1
ATOM 1344 C CA . PHE B 1 70 ? 5.121 17.688 2.025 1 98.56 70 PHE B CA 1
ATOM 1345 C C . PHE B 1 70 ? 5.211 17.391 3.516 1 98.56 70 PHE B C 1
ATOM 1347 O O . PHE B 1 70 ? 4.703 18.156 4.34 1 98.56 70 PHE B O 1
ATOM 1354 N N . MET B 1 71 ? 5.867 16.359 3.834 1 97.12 71 MET B N 1
ATOM 1355 C CA . MET B 1 71 ? 5.906 15.891 5.215 1 97.12 71 MET B CA 1
ATOM 1356 C C . MET B 1 71 ? 6.637 16.891 6.113 1 97.12 71 MET B C 1
ATOM 1358 O O . MET B 1 71 ? 6.359 16.969 7.309 1 97.12 71 MET B O 1
ATOM 1362 N N . ASN B 1 72 ? 7.516 17.688 5.453 1 97.56 72 ASN B N 1
ATOM 1363 C CA . ASN B 1 72 ? 8.336 18.609 6.227 1 97.56 72 ASN B CA 1
ATOM 1364 C C . ASN B 1 72 ? 7.812 20.047 6.137 1 97.56 72 ASN B C 1
ATOM 1366 O O . ASN B 1 72 ? 8.422 20.969 6.676 1 97.56 72 ASN B O 1
ATOM 1370 N N . ASP B 1 73 ? 6.781 20.188 5.453 1 98.19 73 ASP B N 1
ATOM 1371 C CA . ASP B 1 73 ? 6.199 21.516 5.348 1 98.19 73 ASP B CA 1
ATOM 1372 C C . ASP B 1 73 ? 5.805 22.047 6.723 1 98.19 73 ASP B C 1
ATOM 1374 O O . ASP B 1 73 ? 5.082 21.391 7.469 1 98.19 73 ASP B O 1
ATOM 1378 N N . PRO B 1 74 ? 6.285 23.312 7.039 1 98.06 74 PRO B N 1
ATOM 1379 C CA . PRO B 1 74 ? 6.004 23.859 8.367 1 98.06 74 PRO B CA 1
ATOM 1380 C C . PRO B 1 74 ? 4.508 23.984 8.648 1 98.06 74 PRO B C 1
ATOM 1382 O O . PRO B 1 74 ? 4.086 23.922 9.805 1 98.06 74 PRO B O 1
ATOM 1385 N N . GLU B 1 75 ? 3.707 24.188 7.641 1 97.62 75 GLU B N 1
ATOM 1386 C CA . GLU B 1 75 ? 2.262 24.281 7.824 1 97.62 75 GLU B CA 1
ATOM 1387 C C . GLU B 1 75 ? 1.655 22.906 8.109 1 97.62 75 GLU B C 1
ATOM 1389 O O . GLU B 1 75 ? 0.585 22.812 8.719 1 97.62 75 GLU B O 1
ATOM 1394 N N . TYR B 1 76 ? 2.312 21.828 7.746 1 98 76 TYR B N 1
ATOM 1395 C CA . TYR B 1 76 ? 1.768 20.469 7.879 1 98 76 TYR B CA 1
ATOM 1396 C C . TYR B 1 76 ? 2.258 19.812 9.164 1 98 76 TYR B C 1
ATOM 1398 O O . TYR B 1 76 ? 1.541 19.016 9.766 1 98 76 TYR B O 1
ATOM 1406 N N . VAL B 1 77 ? 3.445 20.141 9.625 1 97.69 77 VAL B N 1
ATOM 1407 C CA . VAL B 1 77 ? 4.152 19.438 10.688 1 97.69 77 VAL B CA 1
ATOM 1408 C C . VAL B 1 77 ? 3.299 19.391 11.945 1 97.69 77 VAL B C 1
ATOM 1410 O O . VAL B 1 77 ? 3.148 18.344 12.578 1 97.69 77 VAL B O 1
ATOM 1413 N N . PRO B 1 78 ? 2.617 20.516 12.359 1 97.75 78 PRO B N 1
ATOM 1414 C CA . PRO B 1 78 ? 1.772 20.438 13.547 1 97.75 78 PRO B CA 1
ATOM 1415 C C . PRO B 1 78 ? 0.604 19.469 13.383 1 97.75 78 PRO B C 1
ATOM 1417 O O . PRO B 1 78 ? 0.212 18.797 14.344 1 97.75 78 PRO B O 1
ATOM 1420 N N . HIS B 1 79 ? 0.04 19.359 12.195 1 97.75 79 HIS B N 1
ATOM 1421 C CA . HIS B 1 79 ? -1.057 18.438 11.922 1 97.75 79 HIS B CA 1
ATOM 142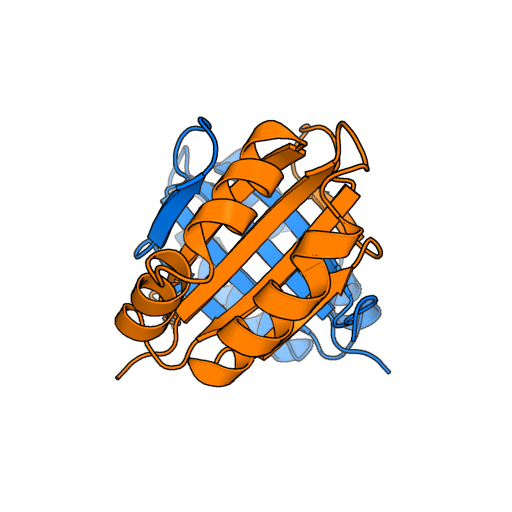2 C C . HIS B 1 79 ? -0.568 17 11.898 1 97.75 79 HIS B C 1
ATOM 1424 O O . HIS B 1 79 ? -1.266 16.094 12.367 1 97.75 79 HIS B O 1
ATOM 1430 N N . LEU B 1 80 ? 0.618 16.781 11.352 1 97.69 80 LEU B N 1
ATOM 1431 C CA . LEU B 1 80 ? 1.234 15.461 11.344 1 97.69 80 LEU B CA 1
ATOM 1432 C C . LEU B 1 80 ? 1.449 14.953 12.766 1 97.69 80 LEU B C 1
ATOM 1434 O O . LEU B 1 80 ? 1.152 13.797 13.07 1 97.69 80 LEU B O 1
ATOM 1438 N N . GLU B 1 81 ? 1.946 15.844 13.617 1 97.75 81 GLU B N 1
ATOM 1439 C CA . GLU B 1 81 ? 2.189 15.477 15.008 1 97.75 81 GLU B CA 1
ATOM 1440 C C . GLU B 1 81 ? 0.888 15.117 15.719 1 97.75 81 GLU B C 1
ATOM 1442 O O . GLU B 1 81 ? 0.848 14.172 16.516 1 97.75 81 GLU B O 1
ATOM 1447 N N . ALA B 1 82 ? -0.124 15.891 15.484 1 97.94 82 ALA B N 1
ATOM 1448 C CA . ALA B 1 82 ? -1.431 15.594 16.062 1 97.94 82 ALA B CA 1
ATOM 1449 C C . ALA B 1 82 ? -1.965 14.258 15.57 1 97.94 82 ALA B C 1
ATOM 1451 O O . ALA B 1 82 ? -2.506 13.469 16.359 1 97.94 82 ALA B O 1
ATOM 1452 N N . ARG B 1 83 ? -1.865 13.992 14.242 1 97.94 83 ARG B N 1
ATOM 1453 C CA . ARG B 1 83 ? -2.299 12.727 13.664 1 97.94 83 ARG B CA 1
ATOM 1454 C C . ARG B 1 83 ? -1.55 11.555 14.289 1 97.94 83 ARG B C 1
ATOM 1456 O O . ARG B 1 83 ? -2.158 10.547 14.656 1 97.94 83 ARG B O 1
ATOM 1463 N N . LYS B 1 84 ? -0.253 11.688 14.5 1 97.81 84 LYS B N 1
ATOM 1464 C CA . LYS B 1 84 ? 0.566 10.633 15.086 1 97.81 84 LYS B CA 1
ATOM 1465 C C . LYS B 1 84 ? 0.18 10.375 16.547 1 97.81 84 LYS B C 1
ATOM 1467 O O . LYS B 1 84 ? 0.149 9.227 16.984 1 97.81 84 LYS B O 1
ATOM 1472 N N . ALA B 1 85 ? -0.063 11.438 17.234 1 97.94 85 ALA B N 1
ATOM 1473 C CA . ALA B 1 85 ? -0.429 11.32 18.641 1 97.94 85 ALA B CA 1
ATOM 1474 C C . ALA B 1 85 ? -1.814 10.695 18.797 1 97.94 85 ALA B C 1
ATOM 1476 O O . ALA B 1 85 ? -2.08 9.992 19.766 1 97.94 85 ALA B O 1
ATOM 1477 N N . GLY B 1 86 ? -2.678 10.953 17.891 1 98.44 86 GLY B N 1
ATOM 1478 C CA . GLY B 1 86 ? -4.07 10.555 18.016 1 98.44 86 GLY B CA 1
ATOM 1479 C C . GLY B 1 86 ? -4.418 9.328 17.188 1 98.44 86 GLY B C 1
ATOM 1480 O O . GLY B 1 86 ? -5.594 9.062 16.938 1 98.44 86 GLY B O 1
ATOM 1481 N N . SER B 1 87 ? -3.43 8.562 16.672 1 98.38 87 SER B N 1
ATOM 1482 C CA . SER B 1 87 ? -3.682 7.383 15.844 1 98.38 87 SER B CA 1
ATOM 1483 C C . SER B 1 87 ? -2.535 6.383 15.945 1 98.38 87 SER B C 1
ATOM 1485 O O . SER B 1 87 ? -1.442 6.727 16.406 1 98.38 87 SER B O 1
ATOM 1487 N N . VAL B 1 88 ? -2.846 5.156 15.688 1 97.88 88 VAL B N 1
ATOM 1488 C CA . VAL B 1 88 ? -1.833 4.164 15.336 1 97.88 88 VAL B CA 1
ATOM 1489 C C . VAL B 1 88 ? -1.678 4.102 13.82 1 97.88 88 VAL B C 1
ATOM 1491 O O . VAL B 1 88 ? -2.648 3.854 13.102 1 97.88 88 VAL B O 1
ATOM 1494 N N . SER B 1 89 ? -0.487 4.355 13.391 1 97.75 89 SER B N 1
ATOM 1495 C CA . SER B 1 89 ? -0.319 4.418 11.945 1 97.75 89 SER B CA 1
ATOM 1496 C C . SER B 1 89 ? 0.966 3.723 11.508 1 97.75 89 SER B C 1
ATOM 1498 O O . SER B 1 89 ? 1.917 3.619 12.281 1 97.75 89 SER B O 1
ATOM 1500 N N . HIS B 1 90 ? 0.958 3.152 10.352 1 97.88 90 HIS B N 1
ATOM 1501 C CA . HIS B 1 90 ? 2.078 2.615 9.586 1 97.88 90 HIS B CA 1
ATOM 1502 C C . HIS B 1 90 ? 2.186 3.283 8.219 1 97.88 90 HIS B C 1
ATOM 1504 O O . HIS B 1 90 ? 1.18 3.443 7.523 1 97.88 90 HIS B O 1
ATOM 1510 N N . HIS B 1 91 ? 3.369 3.777 7.891 1 98.38 91 HIS B N 1
ATOM 1511 C CA . HIS B 1 91 ? 3.578 4.531 6.66 1 98.38 91 HIS B CA 1
ATOM 1512 C C . HIS B 1 91 ? 4.875 4.121 5.973 1 98.38 91 HIS B C 1
ATOM 1514 O O . HIS B 1 91 ? 5.945 4.145 6.59 1 98.38 91 HIS B O 1
ATOM 1520 N N . ALA B 1 92 ? 4.785 3.717 4.742 1 98.62 92 ALA B N 1
ATOM 1521 C CA . ALA B 1 92 ? 5.953 3.424 3.918 1 98.62 92 ALA B CA 1
ATOM 1522 C C . ALA B 1 92 ? 5.957 4.27 2.646 1 98.62 92 ALA B C 1
ATOM 1524 O O . ALA B 1 92 ? 4.895 4.555 2.084 1 98.62 92 ALA B O 1
ATOM 1525 N N . LEU B 1 93 ? 7.133 4.684 2.252 1 98.75 93 LEU B N 1
ATOM 1526 C CA . LEU B 1 93 ? 7.379 5.309 0.958 1 98.75 93 LEU B CA 1
ATOM 1527 C C . LEU B 1 93 ? 8.062 4.332 0.005 1 98.75 93 LEU B C 1
ATOM 1529 O O . LEU B 1 93 ? 9.094 3.752 0.342 1 98.75 93 LEU B O 1
ATOM 1533 N N . ILE B 1 94 ? 7.48 4.156 -1.17 1 98.88 94 ILE B N 1
ATOM 1534 C CA . ILE B 1 94 ? 7.883 3.092 -2.084 1 98.88 94 ILE B CA 1
ATOM 1535 C C . ILE B 1 94 ? 8.203 3.684 -3.455 1 98.88 94 ILE B C 1
ATOM 1537 O O . ILE B 1 94 ? 7.418 4.465 -3.998 1 98.88 94 ILE B O 1
ATOM 1541 N N . GLU B 1 95 ? 9.352 3.389 -4 1 98.81 95 GLU B N 1
ATOM 1542 C CA . GLU B 1 95 ? 9.664 3.842 -5.352 1 98.81 95 GLU B C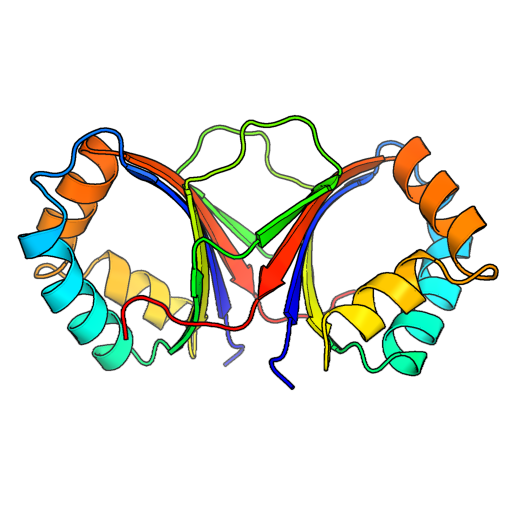A 1
ATOM 1543 C C . GLU B 1 95 ? 8.805 3.131 -6.391 1 98.81 95 GLU B C 1
ATOM 1545 O O . GLU B 1 95 ? 8.594 1.919 -6.305 1 98.81 95 GLU B O 1
ATOM 1550 N N . ALA B 1 96 ? 8.312 3.906 -7.336 1 98.62 96 ALA B N 1
ATOM 1551 C CA . ALA B 1 96 ? 7.562 3.33 -8.453 1 98.62 96 ALA B CA 1
ATOM 1552 C C . ALA B 1 96 ? 8.5 2.629 -9.438 1 98.62 96 ALA B C 1
ATOM 1554 O O . ALA B 1 96 ? 8.812 3.174 -10.492 1 98.62 96 ALA B O 1
ATOM 1555 N N . LYS B 1 97 ? 8.82 1.394 -8.992 1 97.12 97 LYS B N 1
ATOM 1556 C CA . LYS B 1 97 ? 9.758 0.595 -9.773 1 97.12 97 LYS B CA 1
ATOM 1557 C C . LYS B 1 97 ? 9.406 -0.887 -9.711 1 97.12 97 LYS B C 1
ATOM 1559 O O . LYS B 1 97 ? 8.977 -1.389 -8.672 1 97.12 97 LYS B O 1
ATOM 1564 N N . ASP B 1 98 ? 9.516 -1.577 -10.852 1 97.12 98 ASP B N 1
ATOM 1565 C CA . ASP B 1 98 ? 9.375 -3.027 -10.93 1 97.12 98 ASP B CA 1
ATOM 1566 C C . ASP B 1 98 ? 10.719 -3.703 -11.164 1 97.12 98 ASP B C 1
ATOM 1568 O O . ASP B 1 98 ? 11.18 -3.816 -12.305 1 97.12 98 ASP B O 1
ATOM 1572 N N . ASP B 1 99 ? 11.281 -4.238 -10.18 1 95.25 99 ASP B N 1
ATOM 1573 C CA . ASP B 1 99 ? 12.617 -4.816 -10.25 1 95.25 99 ASP B CA 1
ATOM 1574 C C . ASP B 1 99 ? 12.586 -6.215 -10.852 1 95.25 99 ASP B C 1
ATOM 1576 O O . ASP B 1 99 ? 13.633 -6.785 -11.172 1 95.25 99 ASP B O 1
ATOM 1580 N N . LEU B 1 100 ? 11.352 -6.73 -11.078 1 90.56 100 LEU B N 1
ATOM 1581 C CA . LEU B 1 100 ? 11.227 -8.094 -11.586 1 90.56 100 LEU B CA 1
ATOM 1582 C C . LEU B 1 100 ? 10.594 -8.102 -12.969 1 90.56 100 LEU B C 1
ATOM 1584 O O . LEU B 1 100 ? 10.266 -9.164 -13.508 1 90.56 100 LEU B O 1
ATOM 1588 N N . ALA B 1 101 ? 10.523 -6.949 -13.594 1 83.19 101 ALA B N 1
ATOM 1589 C CA . ALA B 1 101 ? 9.977 -6.824 -14.945 1 83.19 101 ALA B CA 1
ATOM 1590 C C . ALA B 1 101 ? 10.812 -7.621 -15.945 1 83.19 101 ALA B C 1
ATOM 1592 O O . ALA B 1 101 ? 12.016 -7.82 -15.742 1 83.19 101 ALA B O 1
#